Protein AF-A0A419KNN8-F1 (afdb_monomer)

Secondary structure (DSSP, 8-state):
--PPP--PPP-------------S-PPP--SSPPPPP-----TT-SEEEE--TT--HHHHHHHHHHHTTPEEEE-HHHHHHHTTSPPHHHHHHHHHHHHHHHHHHHHHHHH--TT-BHHHHHHHHHHHHHHTT-EEEEEEEEEGGGGGSSS----SPBP-TT-EEEEEEEEEETTEEEEEEEEEESSSPPHHHHHHHHHHHHHHHHHHTT--TT--HHHHHHHHHHHHHHTT-----SEEEEE-SSSSSEEEEEESSPPTT------TT---EE--------S---------

Structure (mmCIF, N/CA/C/O backbone):
data_AF-A0A419KNN8-F1
#
_entry.id   AF-A0A419KNN8-F1
#
loop_
_atom_site.group_PDB
_atom_site.id
_atom_site.type_symbol
_atom_site.label_atom_id
_atom_site.label_alt_id
_atom_site.label_comp_id
_atom_site.label_asym_id
_atom_site.label_entity_id
_atom_site.label_seq_id
_atom_site.pdbx_PDB_ins_code
_atom_site.Cartn_x
_atom_site.Cartn_y
_atom_site.Cartn_z
_atom_site.occupancy
_atom_site.B_iso_or_equiv
_atom_site.auth_seq_id
_atom_site.auth_comp_id
_atom_site.auth_asym_id
_atom_site.auth_atom_id
_atom_site.pdbx_PDB_model_num
ATOM 1 N N . MET A 1 1 ? 8.488 3.122 56.841 1.00 37.19 1 MET A N 1
ATOM 2 C CA . MET A 1 1 ? 7.526 3.470 55.773 1.00 37.19 1 MET A CA 1
ATOM 3 C C . MET A 1 1 ? 8.106 2.970 54.462 1.00 37.19 1 MET A C 1
ATOM 5 O O . MET A 1 1 ? 9.111 3.511 54.027 1.00 37.19 1 MET A O 1
ATOM 9 N N . GLY A 1 2 ? 7.572 1.884 53.906 1.00 29.31 2 GLY A N 1
ATOM 10 C CA . GLY A 1 2 ? 8.066 1.281 52.666 1.00 29.31 2 GLY A CA 1
ATOM 11 C C . GLY A 1 2 ? 6.888 0.870 51.791 1.00 29.31 2 GLY A C 1
ATOM 12 O O . GLY A 1 2 ? 6.022 0.127 52.244 1.00 29.31 2 GLY A O 1
ATOM 13 N N . HIS A 1 3 ? 6.834 1.409 50.574 1.00 29.08 3 HIS A N 1
ATOM 14 C CA . HIS A 1 3 ? 5.851 1.074 49.543 1.00 29.08 3 HIS A CA 1
ATOM 15 C C . HIS A 1 3 ? 6.011 -0.383 49.071 1.00 29.08 3 HIS A C 1
ATOM 17 O O . HIS A 1 3 ? 7.145 -0.806 48.836 1.00 29.08 3 HIS A O 1
ATOM 23 N N . PRO A 1 4 ? 4.923 -1.139 48.830 1.00 35.19 4 PRO A N 1
ATOM 24 C CA . PRO A 1 4 ? 5.014 -2.394 48.102 1.00 35.19 4 PRO A CA 1
ATOM 25 C C . PRO A 1 4 ? 4.966 -2.126 46.591 1.00 35.19 4 PRO A C 1
ATOM 27 O O . PRO A 1 4 ? 4.009 -1.556 46.070 1.00 35.19 4 PRO A O 1
ATOM 30 N N . ALA A 1 5 ? 6.011 -2.555 45.884 1.00 33.00 5 ALA A N 1
ATOM 31 C CA . ALA A 1 5 ? 6.058 -2.579 44.428 1.00 33.00 5 ALA A CA 1
ATOM 32 C C . ALA A 1 5 ? 5.112 -3.667 43.886 1.00 33.00 5 ALA A C 1
ATOM 34 O O . ALA A 1 5 ? 5.295 -4.855 44.165 1.00 33.00 5 ALA A O 1
ATOM 35 N N . SER A 1 6 ? 4.112 -3.277 43.093 1.00 32.84 6 SER A N 1
ATOM 36 C CA . SER A 1 6 ? 3.275 -4.211 42.339 1.00 32.84 6 SER A CA 1
ATOM 37 C C . SER A 1 6 ? 4.080 -4.792 41.174 1.00 32.84 6 SER A C 1
ATOM 39 O O . SER A 1 6 ? 4.442 -4.077 40.240 1.00 32.84 6 SER A O 1
ATOM 41 N N . ARG A 1 7 ? 4.369 -6.095 41.222 1.00 31.17 7 ARG A N 1
ATOM 42 C CA . ARG A 1 7 ? 4.968 -6.834 40.105 1.00 31.17 7 ARG A CA 1
ATOM 43 C C . ARG A 1 7 ? 3.932 -6.998 38.990 1.00 31.17 7 ARG A C 1
ATOM 45 O O . ARG A 1 7 ? 2.947 -7.709 39.171 1.00 31.17 7 ARG A O 1
ATOM 52 N N . SER A 1 8 ? 4.169 -6.369 37.843 1.00 33.00 8 SER A N 1
ATOM 53 C CA . SER A 1 8 ? 3.503 -6.698 36.584 1.00 33.00 8 SER A CA 1
ATOM 54 C C . SER A 1 8 ? 3.921 -8.106 36.148 1.00 33.00 8 SER A C 1
ATOM 56 O O . SER A 1 8 ? 5.105 -8.444 36.134 1.00 33.00 8 SER A O 1
ATOM 58 N N . GLN A 1 9 ? 2.948 -8.964 35.838 1.00 29.66 9 GLN A N 1
ATOM 59 C CA . GLN A 1 9 ? 3.236 -10.253 35.212 1.00 29.66 9 GLN A CA 1
ATOM 60 C C . GLN A 1 9 ? 3.489 -10.055 33.710 1.00 29.66 9 GLN A C 1
ATOM 62 O O . GLN A 1 9 ? 2.779 -9.268 33.083 1.00 29.66 9 GLN A O 1
ATOM 67 N N . PRO A 1 10 ? 4.457 -10.764 33.105 1.00 28.77 10 PRO A N 1
ATOM 68 C CA . PRO A 1 10 ? 4.630 -10.750 31.660 1.00 28.77 10 PRO A CA 1
ATOM 69 C C . PRO A 1 10 ? 3.452 -11.455 30.975 1.00 28.77 10 PRO A C 1
ATOM 71 O O . PRO A 1 10 ? 3.041 -12.546 31.376 1.00 28.77 10 PRO A O 1
ATOM 74 N N . ILE A 1 11 ? 2.924 -10.829 29.922 1.00 32.41 11 ILE A N 1
ATOM 75 C CA . ILE A 1 11 ? 1.892 -11.387 29.043 1.00 32.41 11 ILE A CA 1
ATOM 76 C C . ILE A 1 11 ? 2.457 -12.653 28.384 1.00 32.41 11 ILE A C 1
ATOM 78 O O . ILE A 1 11 ? 3.315 -12.606 27.503 1.00 32.41 11 ILE A O 1
ATOM 82 N N . GLY A 1 12 ? 2.003 -13.812 28.859 1.00 25.36 12 GLY A N 1
ATOM 83 C CA . GLY A 1 12 ? 2.361 -15.110 28.304 1.00 25.36 12 GLY A CA 1
ATOM 84 C C . GLY A 1 12 ? 1.618 -15.360 26.996 1.00 25.36 12 GLY A C 1
ATOM 85 O O . GLY A 1 12 ? 0.414 -15.611 27.001 1.00 25.36 12 GLY A O 1
ATOM 86 N N . TRP A 1 13 ? 2.342 -15.348 25.878 1.00 27.95 13 TRP A N 1
ATOM 87 C CA . TRP A 1 13 ? 1.834 -15.786 24.580 1.00 27.95 13 TRP A CA 1
ATOM 88 C C . TRP A 1 13 ? 1.429 -17.265 24.655 1.00 27.95 13 TRP A C 1
ATOM 90 O O . TRP A 1 13 ? 2.273 -18.167 24.670 1.00 27.95 13 TRP A O 1
ATOM 100 N N . ARG A 1 14 ? 0.121 -17.540 24.717 1.00 29.20 14 ARG A N 1
ATOM 101 C CA . ARG A 1 14 ? -0.401 -18.904 24.577 1.00 29.20 14 ARG A CA 1
ATOM 102 C C . ARG A 1 14 ? -0.145 -19.361 23.143 1.00 29.20 14 ARG A C 1
ATOM 104 O O . ARG A 1 14 ? -0.797 -18.899 22.215 1.00 29.20 14 ARG A O 1
ATOM 111 N N . ARG A 1 15 ? 0.799 -20.292 22.970 1.00 32.50 15 ARG A N 1
ATOM 112 C CA . ARG A 1 15 ? 1.029 -21.006 21.707 1.00 32.50 15 ARG A CA 1
ATOM 113 C C . ARG A 1 15 ? -0.251 -21.743 21.306 1.00 32.50 15 ARG A C 1
ATOM 115 O O . ARG A 1 15 ? -0.529 -22.827 21.822 1.00 32.50 15 ARG A O 1
ATOM 122 N N . GLY A 1 16 ? -1.020 -21.169 20.385 1.00 29.45 16 GLY A N 1
ATOM 123 C CA . GLY A 1 16 ? -2.033 -21.906 19.644 1.00 29.45 16 GLY A CA 1
ATOM 124 C C . GLY A 1 16 ? -1.340 -23.033 18.885 1.00 29.45 16 GLY A C 1
ATOM 125 O O . GLY A 1 16 ? -0.500 -22.786 18.024 1.00 29.45 16 GLY A O 1
ATOM 126 N N . ARG A 1 17 ? -1.646 -24.288 19.230 1.00 30.61 17 ARG A N 1
ATOM 127 C CA . ARG A 1 17 ? -1.206 -25.465 18.470 1.00 30.61 17 ARG A CA 1
ATOM 128 C C . ARG A 1 17 ? -2.032 -25.563 17.183 1.00 30.61 17 ARG A C 1
ATOM 130 O O . ARG A 1 17 ? -2.846 -26.468 17.035 1.00 30.61 17 ARG A O 1
ATOM 137 N N . GLY A 1 18 ? -1.833 -24.620 16.267 1.00 29.30 18 GLY A N 1
ATOM 138 C CA . GLY A 1 18 ? -2.223 -24.784 14.873 1.00 29.30 18 GLY A CA 1
ATOM 139 C C . GLY A 1 18 ? -1.241 -25.752 14.226 1.00 29.30 18 GLY A C 1
ATOM 140 O O . GLY A 1 18 ? -0.044 -25.480 14.161 1.00 29.30 18 GLY A O 1
ATOM 141 N N . ARG A 1 19 ? -1.717 -26.928 13.813 1.00 28.33 19 ARG A N 1
ATOM 142 C CA . ARG A 1 19 ? -0.926 -27.861 13.007 1.00 28.33 19 ARG A CA 1
ATOM 143 C C . ARG A 1 19 ? -0.660 -27.194 11.656 1.00 28.33 19 ARG A C 1
ATOM 145 O O . ARG A 1 19 ? -1.525 -27.217 10.790 1.00 28.33 19 ARG A O 1
ATOM 152 N N . TYR A 1 20 ? 0.520 -26.607 11.481 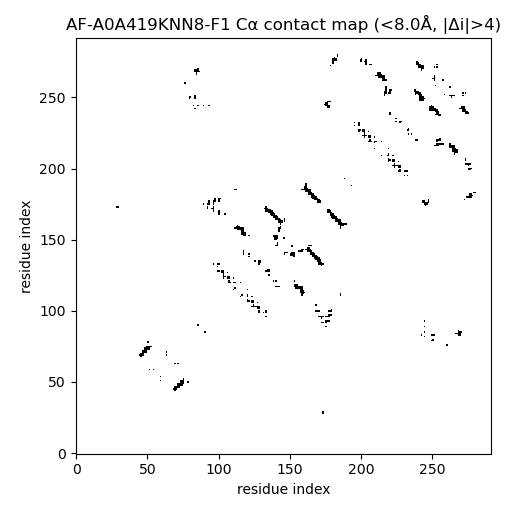1.00 32.56 20 TYR A N 1
ATOM 153 C CA . TYR A 1 20 ? 1.019 -26.213 10.167 1.00 32.56 20 TYR A CA 1
ATOM 154 C C . TYR A 1 20 ? 1.277 -27.492 9.366 1.00 32.56 20 TYR A C 1
ATOM 156 O O . TYR A 1 20 ? 2.316 -28.136 9.521 1.00 32.56 20 TYR A O 1
ATOM 164 N N . SER A 1 21 ? 0.315 -27.916 8.544 1.00 31.80 21 SER A N 1
ATOM 165 C CA . SER A 1 21 ? 0.606 -28.901 7.509 1.00 31.80 21 SER A CA 1
ATOM 166 C C . SER A 1 21 ? 1.470 -28.206 6.464 1.00 31.80 21 SER A C 1
ATOM 168 O O . SER A 1 21 ? 0.981 -27.441 5.633 1.00 31.80 21 SER A O 1
ATOM 170 N N . ALA A 1 22 ? 2.774 -28.453 6.526 1.00 35.12 22 ALA A N 1
ATOM 171 C CA . ALA A 1 22 ? 3.699 -28.148 5.449 1.00 35.12 22 ALA A CA 1
ATOM 172 C C . ALA A 1 22 ? 3.335 -29.011 4.227 1.00 35.12 22 ALA A C 1
ATOM 174 O O . ALA A 1 22 ? 3.933 -30.054 3.982 1.00 35.12 22 ALA A O 1
ATOM 175 N N . SER A 1 23 ? 2.307 -28.616 3.478 1.00 38.09 23 SER A N 1
ATOM 176 C CA . SER A 1 23 ? 1.882 -29.313 2.265 1.00 38.09 23 SER A CA 1
ATOM 177 C C . SER A 1 23 ? 1.445 -28.326 1.189 1.00 38.09 23 SER A C 1
ATOM 179 O O . SER A 1 23 ? 0.263 -28.165 0.921 1.00 38.09 23 SER A O 1
ATOM 181 N N . SER A 1 24 ? 2.434 -27.663 0.593 1.00 35.03 24 SER A N 1
ATOM 182 C CA . SER A 1 24 ? 2.614 -27.497 -0.859 1.00 35.03 24 SER A CA 1
ATOM 183 C C . SER A 1 24 ? 3.615 -26.361 -1.067 1.00 35.03 24 SER A C 1
ATOM 185 O O . SER A 1 24 ? 3.286 -25.202 -0.840 1.00 35.03 24 SER A O 1
ATOM 187 N N . ARG A 1 25 ? 4.856 -26.736 -1.410 1.00 38.06 25 ARG A N 1
ATOM 188 C CA . ARG A 1 25 ? 5.998 -25.896 -1.823 1.00 38.06 25 ARG A CA 1
ATOM 189 C C . ARG A 1 25 ? 5.712 -24.386 -1.842 1.00 38.06 25 ARG A C 1
ATOM 191 O O . ARG A 1 25 ? 5.100 -23.886 -2.785 1.00 38.06 25 ARG A O 1
ATOM 198 N N . ALA A 1 26 ? 6.248 -23.659 -0.858 1.00 35.97 26 ALA A N 1
ATOM 199 C CA . ALA A 1 26 ? 6.501 -22.232 -1.026 1.00 35.97 26 ALA A CA 1
ATOM 200 C C . ALA A 1 26 ? 7.226 -22.038 -2.375 1.00 35.97 26 ALA A C 1
ATOM 202 O O . ALA A 1 26 ? 8.152 -22.812 -2.663 1.00 35.97 26 ALA A O 1
ATOM 203 N N . PRO A 1 27 ? 6.796 -21.099 -3.239 1.00 39.09 27 PRO A N 1
ATOM 204 C CA . PRO A 1 27 ? 7.530 -20.809 -4.455 1.00 39.09 27 PRO A CA 1
ATOM 205 C C . PRO A 1 27 ? 8.945 -20.465 -4.016 1.00 39.09 27 PRO A C 1
ATOM 207 O O . PRO A 1 27 ? 9.147 -19.598 -3.164 1.00 39.09 27 PRO A O 1
ATOM 210 N N . ARG A 1 28 ? 9.921 -21.218 -4.532 1.00 40.50 28 ARG A N 1
ATOM 211 C CA . ARG A 1 28 ? 11.322 -20.858 -4.354 1.00 40.50 28 ARG A CA 1
ATOM 212 C C . ARG A 1 28 ? 11.409 -19.411 -4.813 1.00 40.50 28 ARG A C 1
ATOM 214 O O . ARG A 1 28 ? 11.051 -19.128 -5.956 1.00 40.50 28 ARG A O 1
ATOM 221 N N . TYR A 1 29 ? 11.833 -18.524 -3.912 1.00 39.69 29 TYR A N 1
ATOM 222 C CA . TYR A 1 29 ? 12.408 -17.233 -4.281 1.00 39.69 29 TYR A CA 1
ATOM 223 C C . TYR A 1 29 ? 13.192 -17.467 -5.570 1.00 39.69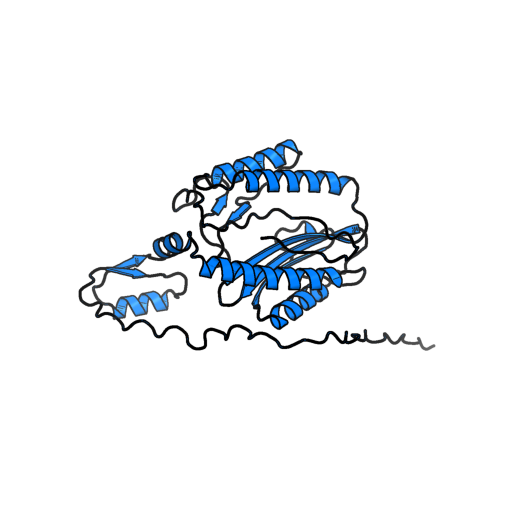 29 TYR A C 1
ATOM 225 O O . TYR A 1 29 ? 13.950 -18.442 -5.580 1.00 39.69 29 TYR A O 1
ATOM 233 N N . MET A 1 30 ? 12.933 -16.704 -6.646 1.00 39.88 30 MET A N 1
ATOM 234 C CA . MET A 1 30 ? 13.630 -16.866 -7.931 1.00 39.88 30 MET A CA 1
ATOM 235 C C . MET A 1 30 ? 15.110 -17.100 -7.622 1.00 39.88 30 MET A C 1
ATOM 237 O O . MET A 1 30 ? 15.805 -16.193 -7.176 1.00 39.88 30 MET A O 1
ATOM 241 N N . SER A 1 31 ? 15.563 -18.353 -7.732 1.00 43.53 31 SER A N 1
ATOM 242 C CA . SER A 1 31 ? 16.805 -18.798 -7.081 1.00 43.53 31 SER A CA 1
ATOM 243 C C . SER A 1 31 ? 18.042 -18.284 -7.807 1.00 43.53 31 SER A C 1
ATOM 245 O O . SER A 1 31 ? 19.175 -18.614 -7.467 1.00 43.53 31 SER A O 1
ATOM 247 N N . THR A 1 32 ? 17.822 -17.506 -8.858 1.00 36.88 32 THR A N 1
ATOM 248 C CA . THR A 1 32 ? 18.835 -16.872 -9.671 1.00 36.88 32 THR A CA 1
ATOM 249 C C . THR A 1 32 ? 18.153 -15.665 -10.314 1.00 36.88 32 THR A C 1
ATOM 251 O O . THR A 1 32 ? 17.139 -15.867 -10.992 1.00 36.88 32 THR A O 1
ATOM 254 N N . PRO A 1 33 ? 18.636 -14.424 -10.110 1.00 38.75 33 PRO A N 1
ATOM 255 C CA . PRO A 1 33 ? 18.231 -13.333 -10.984 1.00 38.75 33 PRO A CA 1
ATOM 256 C C . PRO A 1 33 ? 18.497 -13.781 -12.428 1.00 38.75 33 PRO A C 1
ATOM 258 O O . PRO A 1 33 ? 19.495 -14.478 -12.654 1.00 38.75 33 PRO A O 1
ATOM 261 N N . PRO A 1 34 ? 17.616 -13.467 -13.395 1.00 39.72 34 PRO A N 1
ATOM 262 C CA . PRO A 1 34 ? 17.894 -13.784 -14.786 1.00 39.72 34 PRO A CA 1
ATOM 263 C C . PRO A 1 34 ? 19.293 -13.260 -15.103 1.00 39.72 34 PRO A C 1
ATOM 265 O O . PRO A 1 34 ? 19.585 -12.085 -14.875 1.00 39.72 34 PRO A O 1
ATOM 268 N N . GLN A 1 35 ? 20.178 -14.160 -15.544 1.00 35.53 35 GLN A N 1
ATOM 269 C CA . GLN A 1 35 ? 21.480 -13.773 -16.078 1.00 35.53 35 GLN A CA 1
ATOM 270 C C . GLN A 1 35 ? 21.208 -12.640 -17.070 1.00 35.53 35 GLN A C 1
ATOM 272 O O . GLN A 1 35 ? 20.320 -12.836 -17.911 1.00 35.53 35 GLN A O 1
ATOM 277 N N . PRO A 1 36 ? 21.877 -11.471 -16.959 1.00 42.97 36 PRO A N 1
ATOM 278 C CA . PRO A 1 36 ? 21.674 -10.400 -17.919 1.00 42.97 36 PRO A CA 1
ATOM 279 C C . PRO A 1 36 ? 21.800 -11.033 -19.297 1.00 42.97 36 PRO A C 1
ATOM 281 O O . PRO A 1 36 ? 22.794 -11.704 -19.590 1.00 42.97 36 PRO A O 1
ATOM 284 N N . SER A 1 37 ? 20.724 -10.946 -20.084 1.00 43.81 37 SER A N 1
ATOM 285 C CA . SER A 1 37 ? 20.704 -11.489 -21.437 1.00 43.81 37 SER A CA 1
ATOM 286 C C . SER A 1 37 ? 21.985 -11.026 -22.109 1.00 43.81 37 SER A C 1
ATOM 288 O O . SER A 1 37 ? 22.253 -9.824 -22.030 1.00 43.81 37 SER A O 1
ATOM 290 N N . ARG A 1 38 ? 22.771 -11.964 -22.673 1.00 43.97 38 ARG A N 1
ATOM 291 C CA . ARG A 1 38 ? 24.045 -11.697 -23.368 1.00 43.97 38 ARG A CA 1
ATOM 292 C C . ARG A 1 38 ? 24.016 -10.284 -23.924 1.00 43.97 38 ARG A C 1
ATOM 294 O O . ARG A 1 38 ? 23.133 -10.011 -24.739 1.00 43.97 38 ARG A O 1
ATOM 301 N N . GLN A 1 39 ? 24.915 -9.429 -23.434 1.00 46.38 39 GLN A N 1
ATOM 302 C CA . GLN A 1 39 ? 25.071 -8.057 -23.898 1.00 46.38 39 GLN A CA 1
ATOM 303 C C . GLN A 1 39 ? 25.134 -8.142 -25.423 1.00 46.38 39 GLN A C 1
ATOM 305 O O . GLN A 1 39 ? 26.103 -8.655 -25.984 1.00 46.38 39 GLN A O 1
ATOM 310 N N . ARG A 1 40 ? 24.019 -7.822 -26.091 1.00 50.66 40 ARG A N 1
ATOM 311 C CA . ARG A 1 40 ? 24.013 -7.758 -27.548 1.00 50.66 40 ARG A CA 1
ATOM 312 C C . ARG A 1 40 ? 25.026 -6.687 -27.871 1.00 50.66 40 ARG A C 1
ATOM 314 O O . ARG A 1 40 ? 25.030 -5.660 -27.198 1.00 50.66 40 ARG A O 1
ATOM 321 N N . ASP A 1 41 ? 25.881 -6.963 -28.841 1.00 48.34 41 ASP A N 1
ATOM 322 C CA . ASP A 1 41 ? 26.857 -6.001 -29.319 1.00 48.34 41 ASP A CA 1
ATOM 323 C C . ASP A 1 41 ? 26.099 -4.703 -29.640 1.00 48.34 41 ASP A C 1
ATOM 325 O O . ASP A 1 41 ? 25.306 -4.650 -30.581 1.00 48.34 41 ASP A O 1
ATOM 329 N N . MET A 1 42 ? 26.212 -3.703 -28.759 1.00 53.47 42 MET A N 1
ATOM 330 C CA . MET A 1 42 ? 25.427 -2.461 -28.827 1.00 53.47 42 MET A CA 1
ATOM 331 C C . MET A 1 42 ? 26.003 -1.495 -29.865 1.00 53.47 42 MET A C 1
ATOM 333 O O . MET A 1 42 ? 25.444 -0.431 -30.112 1.00 53.47 42 MET A O 1
ATOM 337 N N . ASN A 1 43 ? 27.085 -1.915 -30.520 1.00 53.06 43 ASN A N 1
ATOM 338 C CA . ASN A 1 43 ? 27.881 -1.161 -31.469 1.00 53.06 43 ASN A CA 1
ATOM 339 C C . ASN A 1 43 ? 27.186 -0.774 -32.804 1.00 53.06 43 ASN A C 1
ATOM 341 O O . ASN A 1 43 ? 27.769 0.016 -33.541 1.00 53.06 43 ASN A O 1
ATOM 345 N N . PRO A 1 44 ? 25.955 -1.221 -33.159 1.00 53.69 44 PRO A N 1
ATOM 346 C CA . PRO A 1 44 ? 25.195 -0.572 -34.231 1.00 53.69 44 PRO A CA 1
ATOM 347 C C . PRO A 1 44 ? 24.158 0.458 -33.735 1.00 53.69 44 PRO A C 1
ATOM 349 O O . PRO A 1 44 ? 23.525 1.118 -34.560 1.00 53.69 44 PRO A O 1
ATOM 352 N N . MET A 1 45 ? 23.943 0.618 -32.423 1.00 62.59 45 MET A N 1
ATOM 353 C CA . MET A 1 45 ? 22.880 1.477 -31.884 1.00 62.59 45 MET A CA 1
ATOM 354 C C . MET A 1 45 ? 23.413 2.882 -31.577 1.00 62.59 45 MET A C 1
ATOM 356 O O . MET A 1 45 ? 24.051 3.100 -30.555 1.00 62.59 45 MET A O 1
ATOM 360 N N . ARG A 1 46 ? 23.092 3.869 -32.428 1.00 78.75 46 ARG A N 1
ATOM 361 C CA . ARG A 1 46 ? 23.424 5.292 -32.183 1.00 78.75 46 ARG A CA 1
ATOM 362 C C . ARG A 1 46 ? 22.724 5.894 -30.957 1.00 78.75 46 ARG A C 1
ATOM 364 O O . ARG A 1 46 ? 23.111 6.972 -30.524 1.00 78.75 46 ARG A O 1
ATOM 371 N N . ARG A 1 47 ? 21.698 5.220 -30.423 1.00 87.50 47 ARG A N 1
ATOM 372 C CA . ARG A 1 47 ? 20.857 5.714 -29.330 1.00 87.50 47 ARG A CA 1
ATOM 373 C C . ARG A 1 47 ? 20.404 4.585 -28.400 1.00 87.50 47 ARG A C 1
ATOM 375 O O . ARG A 1 47 ? 19.950 3.544 -28.879 1.00 87.50 47 ARG A O 1
ATOM 382 N N . ILE A 1 48 ? 20.484 4.805 -27.087 1.00 88.50 48 ILE A N 1
ATOM 383 C CA . ILE A 1 48 ? 20.090 3.873 -26.019 1.00 88.50 48 ILE A CA 1
ATOM 384 C C . ILE A 1 48 ? 19.079 4.556 -25.098 1.00 88.50 48 ILE A C 1
ATOM 386 O O . ILE A 1 48 ? 19.316 5.663 -24.627 1.00 88.50 48 ILE A O 1
ATOM 390 N N . ALA A 1 49 ? 17.961 3.884 -24.813 1.00 89.38 49 ALA A N 1
ATOM 391 C CA . ALA A 1 49 ? 17.021 4.321 -23.785 1.00 89.38 49 ALA A CA 1
ATOM 392 C C . ALA A 1 49 ? 17.431 3.760 -22.415 1.00 89.38 49 ALA A C 1
ATOM 394 O O . ALA A 1 49 ? 17.630 2.552 -22.278 1.00 89.38 49 ALA A O 1
ATOM 395 N N . LEU A 1 50 ? 17.543 4.632 -21.416 1.00 88.31 50 LEU A N 1
ATOM 396 C CA . LEU A 1 50 ? 17.977 4.310 -20.061 1.00 88.31 50 LEU A CA 1
ATOM 397 C C . LEU A 1 50 ? 16.838 4.509 -19.063 1.00 88.31 50 LEU A C 1
ATOM 399 O O . LEU A 1 50 ? 16.232 5.573 -19.028 1.00 88.31 50 LEU A O 1
ATOM 403 N N . ASP A 1 51 ? 16.605 3.527 -18.194 1.00 90.31 51 ASP A N 1
ATOM 404 C CA . ASP A 1 51 ? 15.877 3.766 -16.947 1.00 90.31 51 ASP A CA 1
ATOM 405 C C . ASP A 1 51 ? 16.827 4.381 -15.914 1.00 90.31 51 ASP A C 1
ATOM 407 O O . ASP A 1 51 ? 17.639 3.685 -15.300 1.00 90.31 51 ASP A O 1
ATOM 411 N N . SER A 1 52 ? 16.746 5.698 -15.742 1.00 85.25 52 SER A N 1
ATOM 412 C CA . SER A 1 52 ? 17.593 6.419 -14.791 1.00 85.25 52 SER A CA 1
ATOM 413 C C . SER A 1 52 ? 17.082 6.342 -13.346 1.00 85.25 52 SER A C 1
ATOM 415 O O . SER A 1 52 ? 17.806 6.723 -12.427 1.00 85.25 52 SER A O 1
ATOM 417 N N . SER A 1 53 ? 15.871 5.816 -13.101 1.00 84.00 53 SER A N 1
ATOM 418 C CA . SER A 1 53 ? 15.198 5.925 -11.795 1.00 84.00 53 SER A CA 1
ATOM 419 C C . SER A 1 53 ? 15.919 5.219 -10.643 1.00 84.00 53 SER A C 1
ATOM 421 O O . SER A 1 53 ? 15.752 5.605 -9.484 1.00 84.00 53 SER A O 1
ATOM 423 N N . GLY A 1 54 ? 16.719 4.196 -10.956 1.00 83.62 54 GLY A N 1
ATOM 424 C CA . GLY A 1 54 ? 17.525 3.437 -9.998 1.00 83.62 54 GLY A CA 1
ATOM 425 C C . GLY A 1 54 ? 19.007 3.814 -9.964 1.00 83.62 54 GLY A C 1
ATOM 426 O O . GLY A 1 54 ? 19.764 3.200 -9.212 1.00 83.62 54 GLY A O 1
ATOM 427 N N . LEU A 1 55 ? 19.442 4.780 -10.777 1.00 88.88 55 LEU A N 1
ATOM 428 C CA . LEU A 1 55 ? 20.845 5.164 -10.905 1.00 88.88 55 LEU A CA 1
ATOM 429 C C . LEU A 1 55 ? 21.128 6.474 -10.172 1.00 88.88 55 LEU A C 1
ATOM 431 O O . LEU A 1 55 ? 20.314 7.393 -10.133 1.00 88.88 55 LEU A O 1
ATOM 435 N N . THR A 1 56 ? 22.324 6.575 -9.595 1.00 91.69 56 THR A N 1
ATOM 436 C CA . THR A 1 56 ? 22.830 7.861 -9.114 1.00 91.69 56 THR A CA 1
ATOM 437 C C . THR A 1 56 ? 23.308 8.699 -10.295 1.00 91.69 56 THR A C 1
ATOM 439 O O . THR A 1 56 ? 23.673 8.155 -11.338 1.00 91.69 56 THR A O 1
ATOM 442 N N . ILE A 1 57 ? 23.390 10.019 -10.110 1.00 90.12 57 ILE A N 1
ATOM 443 C CA . ILE A 1 57 ? 23.961 10.933 -11.113 1.00 90.12 57 ILE A CA 1
ATOM 444 C C . ILE A 1 57 ? 25.361 10.457 -11.529 1.00 90.12 57 ILE A C 1
ATOM 446 O O . ILE A 1 57 ? 25.650 10.337 -12.713 1.00 90.12 57 ILE A O 1
ATOM 450 N N . GLN A 1 58 ? 26.197 10.061 -10.564 1.00 92.44 58 GLN A N 1
ATOM 451 C CA . GLN A 1 58 ? 27.538 9.538 -10.837 1.00 92.44 58 GLN A CA 1
ATOM 452 C C . GLN A 1 58 ? 27.513 8.231 -11.643 1.00 92.44 58 GLN A C 1
ATOM 454 O O . GLN A 1 58 ? 28.409 7.992 -12.450 1.00 92.44 58 GLN A O 1
ATOM 459 N N . GLY A 1 59 ? 26.509 7.377 -11.418 1.00 89.81 59 GLY A N 1
ATOM 460 C CA . GLY A 1 59 ? 26.313 6.141 -12.172 1.00 89.81 59 GLY A CA 1
ATOM 461 C C . GLY A 1 59 ? 25.933 6.407 -13.627 1.00 89.81 59 GLY A C 1
ATOM 462 O O . GLY A 1 59 ? 26.504 5.785 -14.520 1.00 89.81 59 GLY A O 1
ATOM 463 N N . VAL A 1 60 ? 25.033 7.369 -13.863 1.00 87.56 60 VAL A N 1
ATOM 464 C CA . VAL A 1 60 ? 24.659 7.815 -15.214 1.00 87.56 60 VAL A CA 1
ATOM 465 C C . VAL A 1 60 ? 25.877 8.388 -15.937 1.00 87.56 60 VAL A C 1
ATOM 467 O O . VAL A 1 60 ? 26.226 7.901 -17.007 1.00 87.56 60 VAL A O 1
ATOM 470 N N . GLU A 1 61 ? 26.604 9.318 -15.316 1.00 88.69 61 GLU A N 1
ATOM 471 C CA . GLU A 1 61 ? 27.798 9.923 -15.917 1.00 88.69 61 GLU A CA 1
ATOM 472 C C . GLU A 1 61 ? 28.906 8.895 -16.217 1.00 88.69 61 GLU A C 1
ATOM 474 O O . GLU A 1 61 ? 29.595 8.977 -17.234 1.00 88.69 61 GLU A O 1
ATOM 479 N N . ALA A 1 62 ? 29.129 7.923 -15.323 1.00 88.50 62 ALA A N 1
ATOM 480 C CA . ALA A 1 62 ? 30.115 6.865 -15.544 1.00 88.50 62 ALA A CA 1
ATOM 481 C C . ALA A 1 62 ? 29.721 5.950 -16.710 1.00 88.50 62 ALA A C 1
ATOM 483 O O . ALA A 1 62 ? 30.586 5.525 -17.483 1.00 88.50 62 ALA A O 1
ATOM 484 N N . MET A 1 63 ? 28.426 5.672 -16.847 1.00 86.44 63 MET A N 1
ATOM 485 C CA . MET A 1 63 ? 27.887 4.911 -17.962 1.00 86.44 63 MET A CA 1
ATOM 486 C C . MET A 1 63 ? 28.028 5.687 -19.277 1.00 86.44 63 MET A C 1
ATOM 488 O O . MET A 1 63 ? 28.569 5.134 -20.229 1.00 86.44 63 MET A O 1
ATOM 492 N N . GLU A 1 64 ? 27.638 6.964 -19.320 1.00 86.31 64 GLU A N 1
ATOM 493 C CA . GLU A 1 64 ? 27.783 7.832 -20.500 1.00 86.31 64 GLU A CA 1
ATOM 494 C C . GLU A 1 64 ? 29.242 7.909 -20.970 1.00 86.31 64 GLU A C 1
ATOM 496 O O . GLU A 1 64 ? 29.527 7.666 -22.141 1.00 86.31 64 GLU A O 1
ATOM 501 N N . ARG A 1 65 ? 30.196 8.111 -20.048 1.00 87.62 65 ARG A N 1
ATOM 502 C CA . ARG A 1 65 ? 31.636 8.078 -20.373 1.00 87.62 65 ARG A CA 1
ATOM 503 C C . ARG A 1 65 ? 32.092 6.746 -20.972 1.00 87.62 65 ARG A C 1
ATOM 505 O O . ARG A 1 65 ? 32.987 6.737 -21.809 1.00 87.62 65 ARG A O 1
ATOM 512 N N . SER A 1 66 ? 31.512 5.630 -20.530 1.00 86.88 66 SER A N 1
ATOM 513 C CA . SER A 1 66 ? 31.873 4.287 -21.011 1.00 86.88 66 SER A CA 1
ATOM 514 C C . SER A 1 66 ? 31.250 3.960 -22.371 1.00 86.88 66 SER A C 1
ATOM 516 O O . SER A 1 66 ? 31.790 3.138 -23.106 1.00 86.88 66 SER A O 1
ATOM 518 N N . LEU A 1 67 ? 30.114 4.584 -22.695 1.00 85.38 67 LEU A N 1
ATOM 519 C CA . LEU A 1 67 ? 29.384 4.391 -23.947 1.00 85.38 67 LEU A CA 1
ATOM 520 C C . LEU A 1 67 ? 29.923 5.256 -25.101 1.00 85.38 67 LEU A C 1
ATOM 522 O O . LEU A 1 67 ? 29.622 4.966 -26.257 1.00 85.38 67 LEU A O 1
ATOM 526 N N . GLY A 1 68 ? 30.743 6.274 -24.817 1.00 84.56 68 GLY A N 1
ATOM 527 C CA . GLY A 1 68 ? 31.359 7.123 -25.841 1.00 84.56 68 GLY A CA 1
ATOM 528 C C . GLY A 1 68 ? 30.321 7.959 -26.597 1.00 84.56 68 GLY A C 1
ATOM 529 O O . GLY A 1 68 ? 29.529 8.661 -25.978 1.00 84.56 68 GLY A O 1
ATOM 530 N N . ASP A 1 69 ? 30.307 7.868 -27.929 1.00 85.88 69 ASP A N 1
ATOM 531 C CA . ASP A 1 69 ? 29.457 8.688 -28.815 1.00 85.88 69 ASP A CA 1
ATOM 532 C C . ASP A 1 69 ? 27.992 8.205 -28.924 1.00 85.88 69 ASP A C 1
ATOM 534 O O . ASP A 1 69 ? 27.255 8.612 -29.826 1.00 85.88 69 ASP A O 1
ATOM 538 N N . VAL A 1 70 ? 27.551 7.303 -28.046 1.00 89.06 70 VAL A N 1
ATOM 539 C CA . VAL A 1 70 ? 26.174 6.797 -28.050 1.00 89.06 70 VAL A CA 1
ATOM 540 C C . VAL A 1 70 ? 25.240 7.785 -27.349 1.00 89.06 70 VAL A C 1
ATOM 542 O O . VAL A 1 70 ? 25.448 8.142 -26.193 1.00 89.06 70 VAL A O 1
ATOM 545 N N . GLU A 1 71 ? 24.157 8.182 -28.020 1.00 87.69 71 GLU A N 1
ATOM 546 C CA . GLU A 1 71 ? 23.135 9.054 -27.438 1.00 87.69 71 GLU A CA 1
ATOM 547 C C . GLU A 1 71 ? 22.325 8.300 -26.369 1.00 87.69 71 GLU A C 1
ATOM 549 O O . GLU A 1 71 ? 21.622 7.333 -26.672 1.00 87.69 71 GLU A O 1
ATOM 554 N N . VAL A 1 72 ? 22.375 8.751 -25.117 1.00 88.00 72 VAL A N 1
ATOM 555 C CA . VAL A 1 72 ? 21.534 8.216 -24.038 1.00 88.00 72 VAL A CA 1
ATOM 556 C C . VAL A 1 72 ? 20.271 9.065 -23.912 1.00 88.00 72 VAL A C 1
ATOM 558 O O . VAL A 1 72 ? 20.337 10.285 -23.794 1.00 88.00 72 VAL A O 1
ATOM 561 N N . VAL A 1 73 ? 19.103 8.423 -23.931 1.00 89.88 73 VAL A N 1
ATOM 562 C CA . VAL A 1 73 ? 17.803 9.083 -23.741 1.00 89.88 73 VAL A CA 1
ATOM 563 C C . VAL A 1 73 ? 17.025 8.463 -22.592 1.00 89.88 73 VAL A C 1
ATOM 565 O O . VAL A 1 73 ? 17.192 7.287 -22.282 1.00 89.88 73 VAL A O 1
ATOM 568 N N . GLU A 1 74 ? 16.130 9.235 -21.981 1.00 89.75 74 GLU A N 1
ATOM 569 C CA . GLU A 1 74 ? 15.275 8.741 -20.901 1.00 89.75 74 GLU A CA 1
ATOM 570 C C . GLU A 1 74 ? 14.287 7.672 -21.408 1.00 89.75 74 GLU A C 1
ATOM 572 O O . GLU A 1 74 ? 13.554 7.888 -22.376 1.00 89.75 74 GLU A O 1
ATOM 577 N N . GLY A 1 75 ? 14.280 6.510 -20.753 1.00 90.94 75 GLY A N 1
ATOM 578 C CA . GLY A 1 75 ? 13.527 5.313 -21.131 1.00 90.94 75 GLY A CA 1
ATOM 579 C C . GLY A 1 75 ? 12.473 4.868 -20.114 1.00 90.94 75 GLY A C 1
ATOM 580 O O . GLY A 1 75 ? 11.626 4.037 -20.450 1.00 90.94 75 GLY A O 1
ATOM 581 N N . LEU A 1 76 ? 12.459 5.425 -18.897 1.00 88.75 76 LEU A N 1
ATOM 582 C CA . LEU A 1 76 ? 11.533 5.040 -17.826 1.00 88.75 76 LEU A CA 1
ATOM 583 C C . LEU A 1 76 ? 10.063 5.148 -18.249 1.00 88.75 76 LEU A C 1
ATOM 585 O O . LEU A 1 76 ? 9.253 4.289 -17.902 1.00 88.75 76 LEU A O 1
ATOM 589 N N . GLY A 1 77 ? 9.708 6.197 -18.998 1.00 88.19 77 GLY A N 1
ATOM 590 C CA . GLY A 1 77 ? 8.337 6.410 -19.472 1.00 88.19 77 GLY A CA 1
ATOM 591 C C . GLY A 1 77 ? 7.830 5.243 -20.320 1.00 88.19 77 GLY A C 1
ATOM 592 O O . GLY A 1 77 ? 6.757 4.707 -20.045 1.00 88.19 77 GLY A O 1
ATOM 593 N N . LEU A 1 78 ? 8.652 4.791 -21.272 1.00 88.38 78 LEU A N 1
ATOM 594 C CA . LEU A 1 78 ? 8.352 3.651 -22.137 1.00 88.38 78 LEU A CA 1
ATOM 595 C C . LEU A 1 78 ? 8.204 2.355 -21.326 1.00 88.38 78 LEU A C 1
ATOM 597 O O . LEU A 1 78 ? 7.248 1.606 -21.515 1.00 88.38 78 LEU A O 1
ATOM 601 N N . LEU A 1 79 ? 9.115 2.100 -20.382 1.00 89.06 79 LEU A N 1
ATOM 602 C CA . LEU A 1 79 ? 9.052 0.902 -19.537 1.00 89.06 79 LEU A CA 1
ATOM 603 C C . LEU A 1 79 ? 7.808 0.887 -18.639 1.00 89.06 79 LEU A C 1
ATOM 605 O O . LEU A 1 79 ? 7.192 -0.163 -18.445 1.00 89.06 79 LEU A O 1
ATOM 609 N N . ARG A 1 80 ? 7.410 2.047 -18.107 1.00 88.50 80 ARG A N 1
ATOM 610 C CA . ARG A 1 80 ? 6.181 2.188 -17.317 1.00 88.50 80 ARG A CA 1
ATOM 611 C C . ARG A 1 80 ? 4.930 1.983 -18.158 1.00 88.50 80 ARG A C 1
ATOM 613 O O . ARG A 1 80 ? 3.999 1.342 -17.678 1.00 88.50 80 ARG A O 1
ATOM 620 N N . GLU A 1 81 ? 4.916 2.476 -19.394 1.00 87.81 81 GLU A N 1
ATOM 621 C CA . GLU A 1 81 ? 3.822 2.244 -20.338 1.00 87.81 81 GLU A CA 1
ATOM 622 C C . GLU A 1 81 ? 3.651 0.748 -20.631 1.00 87.81 81 GLU A C 1
ATOM 624 O O . GLU A 1 81 ? 2.552 0.213 -20.477 1.00 87.81 81 GLU A O 1
ATOM 629 N N . MET A 1 82 ? 4.749 0.044 -20.925 1.00 88.62 82 MET A N 1
ATOM 630 C CA . MET A 1 82 ? 4.736 -1.405 -21.159 1.00 88.62 82 MET A CA 1
ATOM 631 C C . MET A 1 82 ? 4.196 -2.200 -19.959 1.00 88.62 82 MET A C 1
ATOM 633 O O . MET A 1 82 ? 3.498 -3.194 -20.143 1.00 88.62 82 MET A O 1
ATOM 637 N N . ARG A 1 83 ? 4.481 -1.754 -18.729 1.00 89.75 83 ARG A N 1
ATOM 638 C CA . ARG A 1 83 ? 4.037 -2.401 -17.478 1.00 89.75 83 ARG A CA 1
ATOM 639 C C . ARG A 1 83 ? 2.606 -2.058 -17.072 1.00 89.75 83 ARG A C 1
ATOM 641 O O . ARG A 1 83 ? 2.079 -2.634 -16.115 1.00 89.75 83 ARG A O 1
ATOM 648 N N . MET A 1 84 ? 1.936 -1.131 -17.759 1.00 88.56 84 MET A N 1
ATOM 649 C CA . MET A 1 84 ? 0.557 -0.780 -17.416 1.00 88.56 84 MET A CA 1
ATOM 650 C C . MET A 1 84 ? -0.393 -1.970 -17.577 1.00 88.56 84 MET A C 1
ATOM 652 O O . MET A 1 84 ? -1.278 -2.148 -16.739 1.00 88.56 84 MET A O 1
ATOM 656 N N . VAL A 1 85 ? -0.191 -2.801 -18.597 1.00 89.06 85 VAL A N 1
ATOM 657 C CA . VAL A 1 85 ? -1.018 -3.978 -18.887 1.00 89.06 85 VAL A CA 1
ATOM 658 C C . VAL A 1 85 ? -0.333 -5.215 -18.316 1.00 89.06 85 VAL A C 1
ATOM 660 O O . VAL A 1 85 ? 0.768 -5.561 -18.729 1.00 89.06 85 VAL A O 1
ATOM 663 N N . LYS A 1 86 ? -0.976 -5.871 -17.348 1.00 88.56 86 LYS A N 1
ATOM 664 C CA . LYS A 1 86 ? -0.385 -6.998 -16.616 1.00 88.56 86 LYS A CA 1
ATOM 665 C C . LYS A 1 86 ? -0.593 -8.274 -17.423 1.00 88.56 86 LYS A C 1
ATOM 667 O O . LYS A 1 86 ? -1.660 -8.487 -17.991 1.00 88.56 86 LYS A O 1
ATOM 672 N N . THR A 1 87 ? 0.394 -9.158 -17.466 1.00 91.94 87 THR A N 1
ATOM 673 C CA . THR A 1 87 ? 0.167 -10.513 -17.987 1.00 91.94 87 THR A CA 1
ATOM 674 C C . THR A 1 87 ? -0.605 -11.360 -16.960 1.00 91.94 87 THR A C 1
ATOM 676 O O . THR A 1 87 ? -0.608 -11.031 -15.770 1.00 91.94 87 THR A O 1
ATOM 679 N N . PRO A 1 88 ? -1.224 -12.491 -17.355 1.00 91.75 88 PRO A N 1
ATOM 680 C CA . PRO A 1 88 ? -1.933 -13.362 -16.411 1.00 91.75 88 PRO A CA 1
ATOM 681 C C . PRO A 1 88 ? -1.074 -13.837 -15.228 1.00 91.75 88 PRO A C 1
ATOM 683 O O . PRO A 1 88 ? -1.572 -13.958 -14.112 1.00 91.75 88 PRO A O 1
ATOM 686 N N . VAL A 1 89 ? 0.227 -14.061 -15.450 1.00 92.88 89 VAL A N 1
ATOM 687 C CA . VAL A 1 89 ? 1.165 -14.453 -14.385 1.00 92.88 89 VAL A CA 1
ATOM 688 C C . VAL A 1 89 ? 1.360 -13.317 -13.382 1.00 92.88 89 VAL A C 1
ATOM 690 O O . VAL A 1 89 ? 1.400 -13.557 -12.181 1.00 92.88 89 VAL A O 1
ATOM 693 N N . GLU A 1 90 ? 1.439 -12.074 -13.848 1.00 92.94 90 GLU A N 1
ATOM 694 C CA . GLU A 1 90 ? 1.608 -10.906 -12.977 1.00 92.94 90 GLU A CA 1
ATOM 695 C C . GLU A 1 90 ? 0.362 -10.632 -12.145 1.00 92.94 90 GLU A C 1
ATOM 697 O O . GLU A 1 90 ? 0.468 -10.322 -10.960 1.00 92.94 90 GLU A O 1
ATOM 702 N N . VAL A 1 91 ? -0.823 -10.803 -12.740 1.00 93.31 91 VAL A N 1
ATOM 703 C CA . VAL A 1 91 ? -2.099 -10.727 -12.016 1.00 93.31 91 VAL A CA 1
ATOM 704 C C . VAL A 1 91 ? -2.134 -11.753 -10.882 1.00 93.31 91 VAL A C 1
ATOM 706 O O . VAL A 1 91 ? -2.512 -11.417 -9.761 1.00 93.31 91 VAL A O 1
ATOM 709 N N . GLU A 1 92 ? -1.682 -12.979 -11.138 1.00 91.56 92 GLU A N 1
ATOM 710 C CA . GLU A 1 92 ? -1.604 -14.029 -10.122 1.00 91.56 92 GLU A CA 1
ATOM 711 C C . GLU A 1 92 ? -0.599 -13.693 -9.003 1.00 91.56 92 GLU A C 1
ATOM 713 O O . GLU A 1 92 ? -0.897 -13.883 -7.821 1.00 91.56 92 GLU A O 1
ATOM 718 N N . MET A 1 93 ? 0.562 -13.121 -9.340 1.00 94.25 93 MET A N 1
ATOM 719 C CA . MET A 1 93 ? 1.529 -12.662 -8.334 1.00 94.25 93 MET A CA 1
ATOM 720 C C . MET A 1 93 ? 0.964 -11.525 -7.471 1.00 94.25 93 MET A C 1
ATOM 722 O O . MET A 1 93 ? 1.118 -11.543 -6.249 1.00 94.25 93 MET A O 1
ATOM 726 N N . LEU A 1 94 ? 0.253 -10.571 -8.080 1.00 94.50 94 LEU A N 1
ATOM 727 C CA . LEU A 1 94 ? -0.428 -9.483 -7.372 1.00 94.50 94 LEU A CA 1
ATOM 728 C C . LEU A 1 94 ? -1.549 -9.997 -6.461 1.00 94.50 94 LEU A C 1
ATOM 730 O O . LEU A 1 94 ? -1.697 -9.509 -5.335 1.00 94.50 94 LEU A O 1
ATOM 734 N N . ARG A 1 95 ? -2.314 -11.001 -6.909 1.00 95.75 95 ARG A N 1
ATOM 735 C CA . ARG A 1 95 ? -3.334 -11.671 -6.092 1.00 95.75 95 ARG A CA 1
ATOM 736 C C . ARG A 1 95 ? -2.693 -12.295 -4.858 1.00 95.75 95 ARG A C 1
ATOM 738 O O . ARG A 1 95 ? -3.103 -11.993 -3.742 1.00 95.75 95 ARG A O 1
ATOM 745 N N . ARG A 1 96 ? -1.624 -13.072 -5.043 1.00 95.44 96 ARG A N 1
ATOM 746 C CA . ARG A 1 96 ? -0.905 -13.721 -3.941 1.00 95.44 96 ARG A CA 1
ATOM 747 C C . ARG A 1 96 ? -0.295 -12.717 -2.957 1.00 95.44 96 ARG A C 1
ATOM 749 O O . ARG A 1 96 ? -0.393 -12.912 -1.748 1.00 95.44 96 ARG A O 1
ATOM 756 N N . ALA A 1 97 ? 0.309 -11.636 -3.456 1.00 96.25 97 ALA A N 1
ATOM 757 C CA . ALA A 1 97 ? 0.826 -10.560 -2.610 1.00 96.25 97 ALA A CA 1
ATOM 758 C C . ALA A 1 97 ? -0.294 -9.913 -1.776 1.00 96.25 97 ALA A C 1
ATOM 760 O O . ALA A 1 97 ? -0.103 -9.616 -0.599 1.00 96.25 97 ALA A O 1
ATOM 761 N N . THR A 1 98 ? -1.476 -9.737 -2.371 1.00 96.69 98 THR A N 1
ATOM 762 C CA . THR A 1 98 ? -2.656 -9.190 -1.689 1.00 96.69 98 THR A CA 1
ATOM 763 C C . THR A 1 98 ? -3.190 -10.132 -0.617 1.00 96.69 98 THR A C 1
ATOM 765 O O . THR A 1 98 ? -3.485 -9.672 0.477 1.00 96.69 98 THR A O 1
ATOM 768 N N . GLU A 1 99 ? -3.245 -11.437 -0.872 1.00 97.19 99 GLU A N 1
ATOM 769 C CA . GLU A 1 99 ? -3.704 -12.425 0.116 1.00 97.19 99 GLU A CA 1
ATOM 770 C C . GLU A 1 99 ? -2.814 -12.463 1.359 1.00 97.19 99 GLU A C 1
ATOM 772 O O . GLU A 1 99 ? -3.311 -12.443 2.485 1.00 97.19 99 GLU A O 1
ATOM 777 N N . VAL A 1 100 ? -1.494 -12.447 1.160 1.00 97.81 100 VAL A N 1
ATOM 778 C CA . VAL A 1 100 ? -0.518 -12.378 2.257 1.00 97.81 100 VAL A CA 1
ATOM 779 C C . VAL A 1 100 ? -0.666 -11.068 3.042 1.00 97.81 100 VAL A C 1
ATOM 781 O O . VAL A 1 100 ? -0.649 -11.074 4.274 1.00 97.81 100 VAL A O 1
ATOM 784 N N . LEU A 1 101 ? -0.871 -9.947 2.344 1.00 98.12 101 LEU A N 1
ATOM 785 C CA . LEU A 1 101 ? -1.091 -8.645 2.971 1.00 98.12 101 LEU A CA 1
ATOM 786 C C . LEU A 1 101 ? -2.388 -8.591 3.787 1.00 98.12 101 LEU A C 1
ATOM 788 O O . LEU A 1 101 ? -2.389 -8.066 4.901 1.00 98.12 101 LEU A O 1
ATOM 792 N N . GLU A 1 102 ? -3.491 -9.090 3.228 1.00 97.69 102 GLU A N 1
ATOM 793 C CA . GLU A 1 102 ? -4.804 -9.064 3.872 1.00 97.69 102 GLU A CA 1
ATOM 794 C C . GLU A 1 102 ? -4.835 -9.968 5.101 1.00 97.69 102 GLU A C 1
ATOM 796 O O . GLU A 1 102 ? -5.285 -9.512 6.149 1.00 97.69 102 GLU A O 1
ATOM 801 N N . LYS A 1 103 ? -4.246 -11.168 5.033 1.00 98.12 103 LYS A N 1
ATOM 802 C CA . LYS A 1 103 ? -4.082 -12.029 6.210 1.00 98.12 103 LYS A CA 1
ATOM 803 C C . LYS A 1 103 ? -3.298 -11.324 7.322 1.00 98.12 103 LYS A C 1
ATOM 805 O O . LYS A 1 103 ? -3.743 -11.283 8.464 1.00 98.12 103 LYS A O 1
ATOM 810 N N . ALA A 1 104 ? -2.148 -10.726 7.004 1.00 98.50 104 ALA A N 1
ATOM 811 C CA . ALA A 1 104 ? -1.339 -10.033 8.008 1.00 98.50 104 ALA A CA 1
ATOM 812 C C . ALA A 1 104 ? -2.061 -8.820 8.623 1.00 98.50 104 ALA A C 1
ATOM 814 O O . ALA A 1 104 ? -1.890 -8.509 9.804 1.00 98.50 104 ALA A O 1
ATOM 815 N N . MET A 1 105 ? -2.877 -8.124 7.829 1.00 98.38 105 MET A N 1
ATOM 816 C CA . MET A 1 105 ? -3.744 -7.050 8.307 1.00 98.38 105 MET A CA 1
ATOM 817 C C . MET A 1 105 ? -4.847 -7.570 9.239 1.00 98.38 105 MET A C 1
ATOM 819 O O . MET A 1 105 ? -5.147 -6.912 10.235 1.00 98.38 105 MET A O 1
ATOM 823 N N . GLU A 1 106 ? -5.460 -8.709 8.915 1.00 97.75 106 GLU A N 1
ATOM 824 C CA . GLU A 1 106 ? -6.471 -9.363 9.752 1.00 97.75 106 GLU A CA 1
ATOM 825 C C . GLU A 1 106 ? -5.884 -9.790 11.102 1.00 97.75 106 GLU A C 1
ATOM 827 O O . GLU A 1 106 ? -6.458 -9.444 12.132 1.00 97.75 106 GLU A O 1
ATOM 832 N N . ASP A 1 107 ? -4.698 -10.404 11.112 1.00 98.00 107 ASP A N 1
ATOM 833 C CA . ASP A 1 107 ? -3.991 -10.786 12.344 1.00 98.00 107 ASP A CA 1
ATOM 834 C C . ASP A 1 107 ? -3.684 -9.558 13.227 1.00 98.00 107 ASP A C 1
ATOM 836 O O . ASP A 1 107 ? -3.820 -9.591 14.453 1.00 98.00 107 ASP A O 1
ATOM 840 N N . ALA A 1 108 ? -3.304 -8.431 12.614 1.00 97.94 108 ALA A N 1
ATOM 841 C CA . ALA A 1 108 ? -3.102 -7.177 13.335 1.00 97.94 108 ALA A CA 1
ATOM 842 C C . ALA A 1 108 ? -4.412 -6.618 13.912 1.00 97.94 108 ALA A C 1
ATOM 844 O O . ALA A 1 108 ? -4.426 -6.140 15.044 1.00 97.94 108 ALA A O 1
ATOM 845 N N . LEU A 1 109 ? -5.512 -6.680 13.155 1.00 96.81 109 LEU A N 1
ATOM 846 C CA . LEU A 1 109 ? -6.840 -6.266 13.617 1.00 96.81 109 LEU A CA 1
ATOM 847 C C . LEU A 1 109 ? -7.359 -7.142 14.762 1.00 96.81 109 LEU A C 1
ATOM 849 O O . LEU A 1 109 ? -8.003 -6.614 15.665 1.00 96.81 109 LEU A O 1
ATOM 853 N N . GLU A 1 110 ? -7.078 -8.444 14.741 1.00 97.06 110 GLU A N 1
ATOM 854 C CA . GLU A 1 110 ? -7.546 -9.395 15.752 1.00 97.06 110 GLU A CA 1
ATOM 855 C C . GLU A 1 110 ? -6.976 -9.096 17.143 1.00 97.06 110 GLU A C 1
ATOM 857 O O . GLU A 1 110 ? -7.681 -9.236 18.144 1.00 97.06 110 GLU A O 1
ATOM 862 N N . ILE A 1 111 ? -5.729 -8.620 17.220 1.00 97.62 111 ILE A N 1
ATOM 863 C CA . ILE A 1 111 ? -5.122 -8.271 18.508 1.00 97.62 111 ILE A CA 1
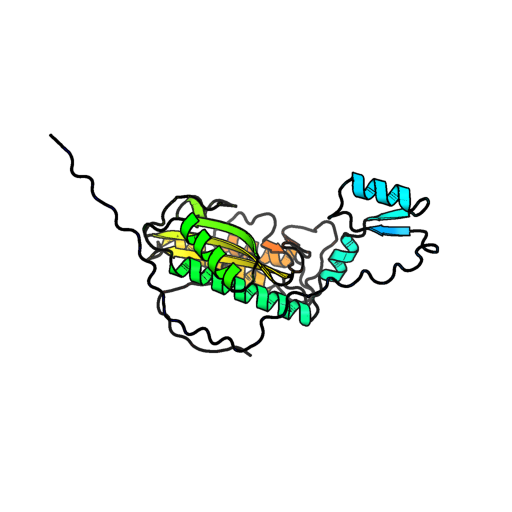ATOM 864 C C . ILE A 1 111 ? -5.534 -6.891 19.027 1.00 97.62 111 ILE A C 1
ATOM 866 O O . ILE A 1 111 ? -5.328 -6.608 20.206 1.00 97.62 111 ILE A O 1
ATOM 870 N N . ILE A 1 112 ? -6.103 -6.019 18.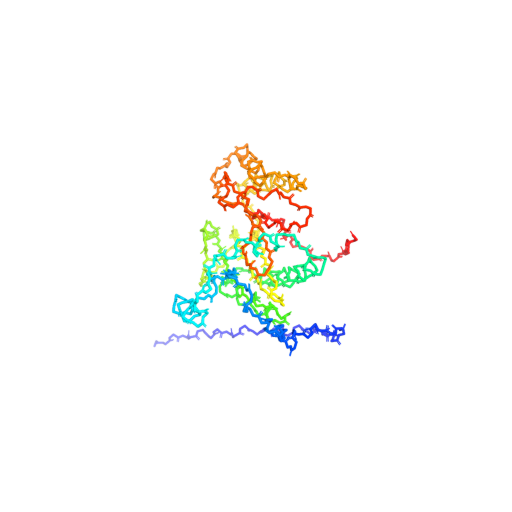186 1.00 97.69 112 ILE A N 1
ATOM 871 C CA . ILE A 1 112 ? -6.448 -4.654 18.593 1.00 97.69 112 ILE A CA 1
ATOM 872 C C . ILE A 1 112 ? -7.604 -4.694 19.593 1.00 97.69 112 ILE A C 1
ATOM 874 O O . ILE A 1 112 ? -8.764 -4.954 19.271 1.00 97.69 112 ILE A O 1
ATOM 878 N N . SER A 1 113 ? -7.269 -4.368 20.834 1.00 96.62 113 SER A N 1
ATOM 879 C CA . SER A 1 113 ? -8.195 -4.228 21.946 1.00 96.62 113 SER A CA 1
ATOM 880 C C . SER A 1 113 ? -7.791 -3.030 22.807 1.00 96.62 113 SER A C 1
ATOM 882 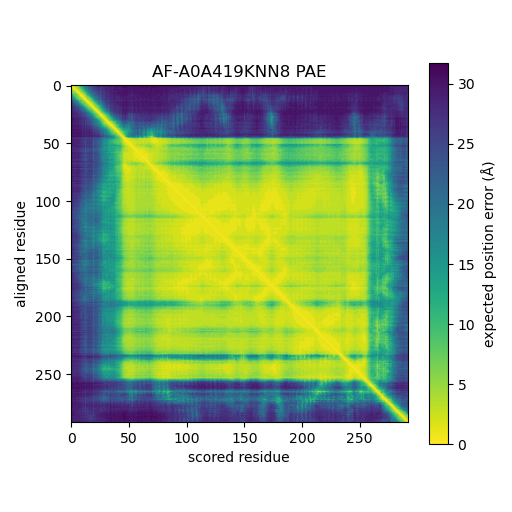O O . SER A 1 113 ? -6.769 -2.393 22.552 1.00 96.62 113 SER A O 1
ATOM 884 N N . SER A 1 114 ? -8.605 -2.675 23.803 1.00 95.88 114 SER A N 1
ATOM 885 C CA . SER A 1 114 ? -8.258 -1.565 24.693 1.00 95.88 114 SER A CA 1
ATOM 886 C C . SER A 1 114 ? -6.938 -1.828 25.415 1.00 95.88 114 SER A C 1
ATOM 888 O O . SER A 1 114 ? -6.787 -2.885 26.022 1.00 95.88 114 SER A O 1
ATOM 890 N N . GLY A 1 115 ? -6.018 -0.865 25.357 1.00 95.19 115 GLY A N 1
ATOM 891 C CA . GLY A 1 115 ? -4.671 -1.000 25.921 1.00 95.19 115 GLY A CA 1
ATOM 892 C C . GLY A 1 115 ? -3.620 -1.551 24.953 1.00 95.19 115 GLY A C 1
ATOM 893 O O . GLY A 1 115 ? -2.448 -1.572 25.297 1.00 95.19 115 GLY A O 1
ATOM 894 N N . VAL A 1 116 ? -3.999 -1.973 23.739 1.00 98.31 116 VAL A N 1
ATOM 895 C CA . VAL A 1 116 ? -3.026 -2.348 22.699 1.00 98.31 116 VAL A CA 1
ATOM 896 C C . VAL A 1 116 ? -2.602 -1.104 21.935 1.00 98.31 116 VAL A C 1
ATOM 898 O O . VAL A 1 116 ? -3.443 -0.363 21.421 1.00 98.31 116 VAL A O 1
ATOM 901 N N . SER A 1 117 ? -1.297 -0.880 21.851 1.00 98.69 117 SER A N 1
ATOM 902 C CA . SER A 1 117 ? -0.695 0.255 21.159 1.00 98.69 117 SER A CA 1
ATOM 903 C C . SER A 1 117 ? -0.609 0.074 19.644 1.00 98.69 117 SER A C 1
ATOM 905 O O . SER A 1 117 ? -0.607 -1.037 19.106 1.00 98.69 117 SER A O 1
ATOM 907 N N . GLU A 1 118 ? -0.506 1.191 18.921 1.00 98.62 118 GLU A N 1
ATOM 908 C CA . GLU A 1 118 ? -0.320 1.176 17.466 1.00 98.62 118 GLU A CA 1
ATOM 909 C C . GLU A 1 118 ? 0.958 0.417 17.060 1.00 98.62 118 GLU A C 1
ATOM 911 O O . GLU A 1 118 ? 0.960 -0.295 16.052 1.00 98.62 118 GLU A O 1
ATOM 916 N N . VAL A 1 119 ? 2.042 0.539 17.838 1.00 98.69 119 VAL A N 1
ATOM 917 C CA . VAL A 1 119 ? 3.299 -0.196 17.601 1.00 98.69 119 VAL A CA 1
ATOM 918 C C . VAL A 1 119 ? 3.162 -1.700 17.830 1.00 98.69 119 VAL A C 1
ATOM 920 O O . VAL A 1 119 ? 3.765 -2.464 17.079 1.00 98.69 119 VAL A O 1
ATOM 923 N N . GLU A 1 120 ? 2.344 -2.148 18.785 1.00 98.75 120 GLU A N 1
ATOM 924 C CA . GLU A 1 120 ? 2.063 -3.577 18.991 1.00 98.75 120 GLU A CA 1
ATOM 925 C C . GLU A 1 120 ? 1.244 -4.159 17.835 1.00 98.75 120 GLU A C 1
ATOM 927 O O . GLU A 1 120 ? 1.621 -5.189 17.273 1.00 98.75 120 GLU A O 1
ATOM 932 N N . ALA A 1 121 ? 0.188 -3.459 17.403 1.00 98.50 121 ALA A N 1
ATOM 933 C CA . ALA A 1 121 ? -0.586 -3.828 16.214 1.00 98.50 121 ALA A CA 1
ATOM 934 C C . ALA A 1 121 ? 0.298 -3.887 14.956 1.00 98.50 121 ALA A C 1
ATOM 936 O O . ALA A 1 121 ? 0.245 -4.835 14.171 1.00 98.50 121 ALA A O 1
ATOM 937 N N . SER A 1 122 ? 1.179 -2.898 14.793 1.00 98.50 122 SER A N 1
ATOM 938 C CA . SER A 1 122 ? 2.160 -2.858 13.711 1.00 98.50 122 SER A CA 1
ATOM 939 C C . SER A 1 122 ? 3.198 -3.986 13.806 1.00 98.50 122 SER A C 1
ATOM 941 O O . SER A 1 122 ? 3.614 -4.520 12.778 1.00 98.50 122 SER A O 1
ATOM 943 N N . GLY A 1 123 ? 3.607 -4.375 15.015 1.00 98.69 123 GLY A N 1
ATOM 944 C CA . GLY A 1 123 ? 4.490 -5.514 15.255 1.00 98.69 123 GLY A CA 1
ATOM 945 C C . GLY A 1 123 ? 3.852 -6.839 14.840 1.00 98.69 123 GLY A C 1
ATOM 946 O O . GLY A 1 123 ? 4.496 -7.630 14.151 1.00 98.69 123 GLY A O 1
ATOM 947 N N . MET A 1 124 ? 2.575 -7.046 15.177 1.00 98.69 124 MET A N 1
ATOM 948 C CA . MET A 1 124 ? 1.820 -8.229 14.751 1.00 98.69 124 MET A CA 1
ATOM 949 C C . MET A 1 124 ? 1.689 -8.307 13.229 1.00 98.69 124 MET A C 1
ATOM 951 O O . MET A 1 124 ? 1.967 -9.354 12.646 1.00 98.69 124 MET A O 1
ATOM 955 N N . PHE A 1 125 ? 1.363 -7.184 12.580 1.00 98.69 125 PHE A N 1
ATOM 956 C CA . PHE A 1 125 ? 1.330 -7.094 11.119 1.00 98.69 125 PHE A CA 1
ATOM 957 C C . PHE A 1 125 ? 2.653 -7.559 10.492 1.00 98.69 125 PHE A C 1
ATOM 959 O O . PHE A 1 125 ? 2.657 -8.447 9.641 1.00 98.69 125 PHE A O 1
ATOM 966 N N . ARG A 1 126 ? 3.785 -6.995 10.936 1.00 98.69 126 ARG A N 1
ATOM 967 C CA . ARG A 1 126 ? 5.114 -7.346 10.406 1.00 98.69 126 ARG A CA 1
ATOM 968 C C . ARG A 1 126 ? 5.458 -8.810 10.636 1.00 98.69 126 ARG A C 1
ATOM 970 O O . ARG A 1 126 ? 5.984 -9.457 9.735 1.00 98.69 126 ARG A O 1
ATOM 977 N N . TYR A 1 127 ? 5.169 -9.323 11.831 1.00 98.69 127 TYR A N 1
ATOM 978 C CA . TYR A 1 127 ? 5.419 -10.718 12.176 1.00 98.69 127 TYR A CA 1
ATOM 979 C C . TYR A 1 127 ? 4.633 -11.672 11.271 1.00 98.69 127 TYR A C 1
ATOM 981 O O . TYR A 1 127 ? 5.215 -12.597 10.698 1.00 98.69 127 TYR A O 1
ATOM 989 N N . SER A 1 128 ? 3.330 -11.431 11.109 1.00 98.56 128 SER A N 1
ATOM 990 C CA . SER A 1 128 ? 2.477 -12.256 10.253 1.00 98.56 128 SER A CA 1
ATOM 991 C C . SER A 1 128 ? 2.912 -12.180 8.789 1.00 98.56 128 SER A C 1
ATOM 993 O O . SER A 1 128 ? 3.139 -13.212 8.160 1.00 98.56 128 SER A O 1
ATOM 995 N N . LEU A 1 129 ? 3.150 -10.965 8.283 1.00 98.44 129 LEU A N 1
ATOM 996 C CA . LEU A 1 129 ? 3.592 -10.738 6.910 1.00 98.44 129 LEU A CA 1
ATOM 997 C C . LEU A 1 129 ? 4.891 -11.493 6.593 1.00 98.44 129 LEU A C 1
ATOM 999 O O . LEU A 1 129 ? 4.974 -12.197 5.586 1.00 98.44 129 LEU A O 1
ATOM 1003 N N . ALA A 1 130 ? 5.891 -11.373 7.471 1.00 98.44 130 ALA A N 1
ATOM 1004 C CA . ALA A 1 130 ? 7.178 -12.039 7.307 1.00 98.44 130 ALA A CA 1
ATOM 1005 C C . ALA A 1 130 ? 7.057 -13.569 7.387 1.00 98.44 130 ALA A C 1
ATOM 1007 O O . ALA A 1 130 ? 7.783 -14.277 6.689 1.00 98.44 130 ALA A O 1
ATOM 1008 N N . SER A 1 131 ? 6.124 -14.085 8.194 1.00 98.12 131 SER A N 1
ATOM 1009 C CA . SER A 1 131 ? 5.883 -15.529 8.330 1.00 98.12 131 SER A CA 1
ATOM 1010 C C . SER A 1 131 ? 5.387 -16.172 7.030 1.00 98.12 131 SER A C 1
ATOM 1012 O O . SER A 1 131 ? 5.675 -17.342 6.786 1.00 98.12 131 SER A O 1
ATOM 1014 N N . ASP A 1 132 ? 4.716 -15.398 6.174 1.00 96.88 132 ASP A N 1
ATOM 1015 C CA . ASP A 1 132 ? 4.235 -15.830 4.856 1.00 96.88 132 ASP A CA 1
ATOM 1016 C C . ASP A 1 132 ? 5.153 -15.371 3.697 1.00 96.88 132 ASP A C 1
ATOM 1018 O O . ASP A 1 132 ? 4.820 -15.523 2.518 1.00 96.88 132 ASP A O 1
ATOM 1022 N N . GLY A 1 133 ? 6.342 -14.843 4.018 1.00 96.88 133 GLY A N 1
ATOM 1023 C CA . GLY A 1 133 ? 7.380 -14.456 3.056 1.00 96.88 133 GLY A CA 1
ATOM 1024 C C . GLY A 1 133 ? 7.208 -13.068 2.430 1.00 96.88 133 GLY A C 1
ATOM 1025 O O . GLY A 1 133 ? 7.947 -12.725 1.506 1.00 96.88 133 GLY A O 1
ATOM 1026 N N . GLY A 1 134 ? 6.249 -12.273 2.909 1.00 97.56 134 GLY A N 1
ATOM 1027 C CA . GLY A 1 134 ? 6.076 -10.887 2.491 1.00 97.56 134 GLY A CA 1
ATOM 1028 C C . GLY A 1 134 ? 7.097 -9.954 3.145 1.00 97.56 134 GLY A C 1
ATOM 1029 O O . GLY A 1 134 ? 7.553 -10.181 4.265 1.00 97.56 134 GLY A O 1
ATOM 1030 N N . VAL A 1 135 ? 7.426 -8.864 2.455 1.00 98.06 135 VAL A N 1
ATOM 1031 C CA . VAL A 1 135 ? 8.285 -7.791 2.974 1.00 98.06 135 VAL A CA 1
ATOM 1032 C C . VAL A 1 135 ? 7.461 -6.519 3.098 1.00 98.06 135 VAL A C 1
ATOM 1034 O O . VAL A 1 135 ? 6.787 -6.118 2.151 1.00 98.06 135 VAL A O 1
ATOM 1037 N N . GLU A 1 136 ? 7.494 -5.888 4.269 1.00 97.56 136 GLU A N 1
ATOM 1038 C CA . GLU A 1 136 ? 6.792 -4.630 4.521 1.00 97.56 136 GLU A CA 1
ATOM 1039 C C . GLU A 1 136 ? 7.326 -3.522 3.606 1.00 97.56 136 GLU A C 1
ATOM 1041 O O . GLU A 1 136 ? 8.531 -3.303 3.511 1.00 97.56 136 GLU A O 1
ATOM 1046 N N . THR A 1 137 ? 6.420 -2.777 2.971 1.00 97.12 137 THR A N 1
ATOM 1047 C CA . THR A 1 137 ? 6.775 -1.586 2.179 1.00 97.12 137 THR A CA 1
ATOM 1048 C C . THR A 1 137 ? 6.119 -0.317 2.711 1.00 97.12 137 THR A C 1
ATOM 1050 O O . THR A 1 137 ? 6.525 0.788 2.361 1.00 97.12 137 THR A O 1
ATOM 1053 N N . LEU A 1 138 ? 5.055 -0.452 3.505 1.00 95.81 138 LEU A N 1
ATOM 1054 C CA . LEU A 1 138 ? 4.315 0.667 4.073 1.00 95.81 138 LEU A CA 1
ATOM 1055 C C . LEU A 1 138 ? 3.531 0.198 5.298 1.00 95.81 138 LEU A C 1
ATOM 1057 O O . LEU A 1 138 ? 2.720 -0.716 5.177 1.00 95.81 138 LEU A O 1
ATOM 1061 N N . THR A 1 139 ? 3.666 0.909 6.416 1.00 97.38 139 THR A N 1
ATOM 1062 C CA . THR A 1 139 ? 2.738 0.782 7.544 1.00 97.38 139 THR A CA 1
ATOM 1063 C C . THR A 1 139 ? 2.348 2.146 8.063 1.00 97.38 139 THR A C 1
ATOM 1065 O O . THR A 1 139 ? 3.153 2.865 8.651 1.00 97.38 139 THR A O 1
ATOM 1068 N N . LEU A 1 140 ? 1.084 2.492 7.844 1.00 97.31 140 LEU A N 1
ATOM 1069 C CA . LEU A 1 140 ? 0.460 3.677 8.402 1.00 97.31 140 LEU A CA 1
ATOM 1070 C C . LEU A 1 140 ? -0.760 3.244 9.194 1.00 97.31 140 LEU A C 1
ATOM 1072 O O . LEU A 1 140 ? -1.684 2.639 8.650 1.00 97.31 140 LEU A O 1
ATOM 1076 N N . LEU A 1 141 ? -0.749 3.553 10.478 1.00 96.75 141 LEU A N 1
ATOM 1077 C CA . LEU A 1 141 ? -1.733 3.084 11.432 1.00 96.75 141 LEU A CA 1
ATOM 1078 C C . LEU A 1 141 ? -1.990 4.218 12.420 1.00 96.75 141 LEU A C 1
ATOM 1080 O O . LEU A 1 141 ? -1.049 4.773 12.983 1.00 96.75 141 LEU A O 1
ATOM 1084 N N . GLY A 1 142 ? -3.260 4.584 12.572 1.00 97.12 142 GLY A N 1
ATOM 1085 C CA . GLY A 1 142 ? -3.691 5.620 13.502 1.00 97.12 142 GLY A CA 1
ATOM 1086 C C . GLY A 1 142 ? -4.970 5.222 14.228 1.00 97.12 142 GLY A C 1
ATOM 1087 O O . GLY A 1 142 ? -5.928 4.790 13.576 1.00 97.12 142 GLY A O 1
ATOM 1088 N N . PHE A 1 143 ? -4.992 5.394 15.547 1.00 97.44 143 PHE A N 1
ATOM 1089 C CA . PHE A 1 143 ? -6.174 5.220 16.396 1.00 97.44 143 PHE A CA 1
ATOM 1090 C C . PHE A 1 143 ? -6.799 6.567 16.777 1.00 97.44 143 PHE A C 1
ATOM 1092 O O . PHE A 1 143 ? -6.123 7.598 16.807 1.00 97.44 143 PHE A O 1
ATOM 1099 N N . GLY A 1 144 ? -8.103 6.570 17.057 1.00 93.75 144 GLY A N 1
ATOM 1100 C CA . GLY A 1 144 ? -8.826 7.745 17.544 1.00 93.75 144 GLY A CA 1
ATOM 1101 C C . GLY A 1 144 ? -8.625 8.960 16.636 1.00 93.75 144 GLY A C 1
ATOM 1102 O O . GLY A 1 144 ? -8.819 8.881 15.422 1.00 93.75 144 GLY A O 1
ATOM 1103 N N . GLU A 1 145 ? -8.188 10.083 17.201 1.00 93.94 145 GLU A N 1
ATOM 1104 C CA . GLU A 1 145 ? -7.887 11.310 16.451 1.00 93.94 145 GLU A CA 1
ATOM 1105 C C . GLU A 1 145 ? -6.782 11.118 15.399 1.00 93.94 145 GLU A C 1
ATOM 1107 O O . GLU A 1 145 ? -6.890 11.634 14.283 1.00 93.94 145 GLU A O 1
ATOM 1112 N N . ARG A 1 146 ? -5.761 10.300 15.687 1.00 96.06 146 ARG A N 1
ATOM 1113 C CA . ARG A 1 146 ? -4.640 10.035 14.767 1.00 96.06 146 ARG A CA 1
ATOM 1114 C C . ARG A 1 146 ? -5.084 9.309 13.499 1.00 96.06 146 ARG A C 1
ATOM 1116 O O . ARG A 1 146 ? -4.403 9.380 12.475 1.00 96.06 146 ARG A O 1
ATOM 1123 N N . SER A 1 147 ? -6.252 8.662 13.525 1.00 91.94 147 SER A N 1
ATOM 1124 C CA . SER A 1 147 ? -6.883 8.084 12.333 1.00 91.94 147 SER A CA 1
ATOM 1125 C C . SER A 1 147 ? -7.272 9.135 11.280 1.00 91.94 147 SER A C 1
ATOM 1127 O O . SER A 1 147 ? -7.505 8.776 10.126 1.00 91.94 147 SER A O 1
ATOM 1129 N N . SER A 1 148 ? -7.309 10.425 11.634 1.00 89.50 148 SER A N 1
ATOM 1130 C CA . SER A 1 148 ? -7.572 11.532 10.704 1.00 89.50 148 SER A CA 1
ATOM 1131 C C . SER A 1 148 ? -6.317 12.022 9.970 1.00 89.50 148 SER A C 1
ATOM 1133 O O . SER A 1 148 ? -6.418 12.545 8.861 1.00 89.50 148 SER A O 1
ATOM 1135 N N . TYR A 1 149 ? -5.121 11.804 10.528 1.00 90.81 149 TYR A N 1
ATOM 1136 C CA . TYR A 1 149 ? -3.865 12.318 9.967 1.00 90.81 149 TYR A CA 1
ATOM 1137 C C . TYR A 1 149 ? -3.600 11.712 8.589 1.00 90.81 149 TYR A C 1
ATOM 1139 O O . TYR A 1 149 ? -4.003 10.584 8.357 1.00 90.81 149 TYR A O 1
ATOM 1147 N N . PRO A 1 150 ? -2.926 12.363 7.633 1.00 83.62 150 PRO A N 1
ATOM 1148 C CA . PRO A 1 150 ? -2.742 11.783 6.297 1.00 83.62 150 PRO A CA 1
ATOM 1149 C C . PRO A 1 150 ? -1.838 10.537 6.297 1.00 83.62 150 PRO A C 1
ATOM 1151 O O . PRO A 1 150 ? -2.138 9.554 5.613 1.00 83.62 150 PRO A O 1
ATOM 1154 N N . ASN A 1 151 ? -0.765 10.557 7.096 1.00 90.50 151 ASN A N 1
ATOM 1155 C CA . ASN A 1 151 ? 0.252 9.502 7.169 1.00 90.50 151 ASN A CA 1
ATOM 1156 C C . ASN A 1 151 ? 0.681 9.231 8.630 1.00 90.50 151 ASN A C 1
ATOM 1158 O O . ASN A 1 151 ? 1.814 9.539 8.991 1.00 90.50 151 ASN A O 1
ATOM 1162 N N . PRO A 1 152 ? -0.203 8.694 9.491 1.00 94.12 152 PRO A N 1
ATOM 1163 C CA . PRO A 1 152 ? 0.148 8.377 10.868 1.00 94.12 152 PRO A CA 1
ATOM 1164 C C . PRO A 1 152 ? 1.132 7.206 10.884 1.00 94.12 152 PRO A C 1
ATOM 1166 O O . PRO A 1 152 ? 0.792 6.092 10.487 1.00 94.12 152 PRO A O 1
ATOM 1169 N N . ILE A 1 153 ? 2.360 7.476 11.317 1.00 97.12 153 ILE A N 1
ATOM 1170 C CA . ILE A 1 153 ? 3.345 6.442 11.645 1.00 97.12 153 ILE A CA 1
ATOM 1171 C C . ILE A 1 153 ? 2.961 5.870 13.019 1.00 97.12 153 ILE A C 1
ATOM 1173 O O . ILE A 1 153 ? 2.667 6.682 13.906 1.00 97.12 153 ILE A O 1
ATOM 1177 N N . PRO A 1 154 ? 2.950 4.532 13.210 1.00 97.62 154 PRO A N 1
ATOM 1178 C CA . PRO A 1 154 ? 2.568 3.913 14.479 1.00 97.62 154 PRO A CA 1
ATOM 1179 C C . PRO A 1 154 ? 3.295 4.527 15.681 1.00 97.62 154 PRO A C 1
ATOM 1181 O O . PRO A 1 154 ? 4.508 4.729 15.644 1.00 97.62 154 PRO A O 1
ATOM 1184 N N . SER A 1 155 ? 2.552 4.816 16.745 1.00 97.75 155 SER A N 1
ATOM 1185 C CA . SER A 1 155 ? 3.049 5.382 18.001 1.00 97.75 155 SER A CA 1
ATOM 1186 C C . SER A 1 155 ? 2.781 4.459 19.192 1.00 97.75 155 SER A C 1
ATOM 1188 O O . SER A 1 155 ? 2.202 3.383 19.065 1.00 97.75 155 SER A O 1
ATOM 1190 N N . THR A 1 156 ? 3.181 4.882 20.386 1.00 98.31 156 THR A N 1
ATOM 1191 C CA . THR A 1 156 ? 2.851 4.176 21.631 1.00 98.31 156 THR A CA 1
ATOM 1192 C C . THR A 1 156 ? 1.427 4.459 22.119 1.00 98.31 156 THR A C 1
ATOM 1194 O O . THR A 1 156 ? 1.084 4.049 23.221 1.00 98.31 156 THR A O 1
ATOM 1197 N N . LEU A 1 157 ? 0.597 5.174 21.346 1.00 98.19 157 LEU A N 1
ATOM 1198 C CA . LEU A 1 157 ? -0.794 5.430 21.711 1.00 98.19 157 LEU A CA 1
ATOM 1199 C C . LEU A 1 157 ? -1.592 4.122 21.711 1.00 98.19 157 LEU A C 1
ATOM 1201 O O . LEU A 1 157 ? -1.583 3.381 20.729 1.00 98.19 157 LEU A O 1
ATOM 1205 N N . GLU A 1 158 ? -2.279 3.868 22.817 1.00 98.56 158 GLU A N 1
ATOM 1206 C CA . GLU A 1 158 ? -3.128 2.699 23.025 1.00 98.56 158 GLU A CA 1
ATOM 1207 C C . GLU A 1 158 ? -4.542 2.933 22.500 1.00 98.56 158 GLU A C 1
ATOM 1209 O O . GLU A 1 158 ? -5.093 4.029 22.614 1.00 98.56 158 GLU A O 1
ATOM 1214 N N . ALA A 1 159 ? -5.144 1.889 21.933 1.00 97.50 159 ALA A N 1
ATOM 1215 C CA . ALA A 1 159 ? -6.521 1.944 21.476 1.00 97.50 159 ALA A CA 1
ATOM 1216 C C . ALA A 1 159 ? -7.492 2.078 22.660 1.00 97.50 159 ALA A C 1
ATOM 1218 O O . ALA A 1 159 ? -7.356 1.410 23.690 1.00 97.50 159 ALA A O 1
ATOM 1219 N N . ALA A 1 160 ? -8.542 2.872 22.476 1.00 95.69 160 ALA A N 1
ATOM 1220 C CA . ALA A 1 160 ? -9.653 3.028 23.403 1.00 95.69 160 ALA A CA 1
ATOM 1221 C C . ALA A 1 160 ? -10.988 2.627 22.755 1.00 95.69 160 ALA A C 1
ATOM 1223 O O . ALA A 1 160 ? -11.178 2.661 21.537 1.00 95.69 160 ALA A O 1
ATOM 1224 N N . ARG A 1 161 ? -11.967 2.221 23.575 1.00 94.75 161 ARG A N 1
ATOM 1225 C CA . ARG A 1 161 ? -13.316 1.920 23.066 1.00 94.75 161 ARG A CA 1
ATOM 1226 C C . ARG A 1 161 ? -13.923 3.158 22.406 1.00 94.75 161 ARG A C 1
ATOM 1228 O O . ARG A 1 161 ? -13.967 4.231 22.995 1.00 94.75 161 ARG A O 1
ATOM 1235 N N . GLY A 1 162 ? -14.478 2.964 21.216 1.00 90.25 162 GLY A N 1
ATOM 1236 C CA . GLY A 1 162 ? -15.043 4.017 20.380 1.00 90.25 162 GLY A CA 1
ATOM 1237 C C . GLY A 1 162 ? -14.045 4.626 19.397 1.00 90.25 162 GLY A C 1
ATOM 1238 O O . GLY A 1 162 ? -14.475 5.420 18.559 1.00 90.25 162 GLY A O 1
ATOM 1239 N N . ASP A 1 163 ? -12.765 4.246 19.454 1.00 94.12 163 ASP A N 1
ATOM 1240 C CA . ASP A 1 163 ? -11.765 4.735 18.512 1.00 94.12 163 ASP A CA 1
ATOM 1241 C C . ASP A 1 163 ? -12.038 4.255 17.094 1.00 94.12 163 ASP A C 1
ATOM 1243 O O . ASP A 1 163 ? -12.381 3.094 16.848 1.00 94.12 163 ASP A O 1
ATOM 1247 N N . VAL A 1 164 ? -11.813 5.165 16.150 1.00 94.44 164 VAL A N 1
ATOM 1248 C CA . VAL A 1 164 ? -11.628 4.822 14.745 1.00 94.44 164 VAL A CA 1
ATOM 1249 C C . VAL A 1 164 ? -10.210 4.290 14.582 1.00 94.44 164 VAL A C 1
ATOM 1251 O O . VAL A 1 164 ? -9.241 4.932 14.976 1.00 94.44 164 VAL A O 1
ATOM 1254 N N . ILE A 1 165 ? -10.097 3.118 13.981 1.00 95.62 165 ILE A N 1
ATOM 1255 C CA . ILE A 1 165 ? -8.844 2.444 13.678 1.00 95.62 165 ILE A CA 1
ATOM 1256 C C . ILE A 1 165 ? -8.645 2.539 12.176 1.00 95.62 165 ILE A C 1
ATOM 1258 O O . ILE A 1 165 ? -9.448 1.984 11.429 1.00 95.62 165 ILE A O 1
ATOM 1262 N N . ARG A 1 166 ? -7.604 3.230 11.708 1.00 95.19 166 ARG A N 1
ATOM 1263 C CA . ARG A 1 166 ? -7.323 3.338 10.272 1.00 95.19 166 ARG A CA 1
ATOM 1264 C C . ARG A 1 166 ? -5.958 2.764 9.942 1.00 95.19 166 ARG A C 1
ATOM 1266 O O . ARG A 1 166 ? -4.941 3.245 10.432 1.00 95.19 166 ARG A O 1
ATOM 1273 N N . LEU A 1 167 ? -5.964 1.784 9.049 1.00 94.44 167 LEU A N 1
ATOM 1274 C CA . LEU A 1 167 ? -4.808 1.047 8.563 1.00 94.44 167 LEU A CA 1
ATOM 1275 C C . LEU A 1 167 ? -4.618 1.356 7.080 1.00 94.44 167 LEU A C 1
ATOM 1277 O O . LEU A 1 167 ? -5.557 1.256 6.289 1.00 94.44 167 LEU A O 1
ATOM 1281 N N . ARG A 1 168 ? -3.398 1.702 6.687 1.00 94.94 168 ARG A N 1
ATOM 1282 C CA . ARG A 1 168 ? -2.933 1.647 5.304 1.00 94.94 168 ARG A CA 1
ATOM 1283 C C . ARG A 1 168 ? -1.607 0.911 5.290 1.00 94.94 1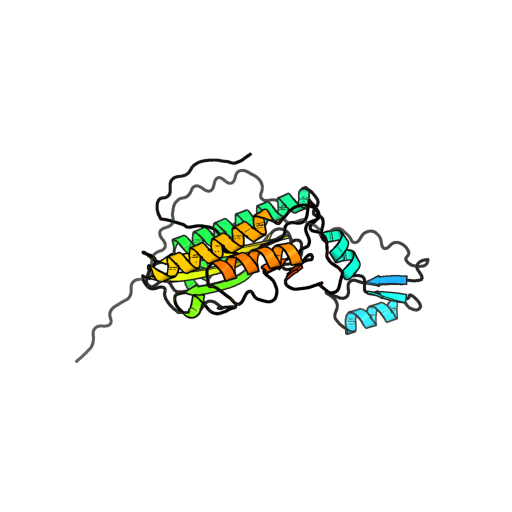68 ARG A C 1
ATOM 1285 O O . ARG A 1 168 ? -0.594 1.438 5.744 1.00 94.94 168 ARG A O 1
ATOM 1292 N N . LEU A 1 169 ? -1.652 -0.298 4.759 1.00 96.94 169 LEU A N 1
ATOM 1293 C CA . LEU A 1 169 ? -0.570 -1.264 4.806 1.00 96.94 169 LEU A CA 1
ATOM 1294 C C . LEU A 1 169 ? -0.153 -1.614 3.383 1.00 96.94 169 LEU A C 1
ATOM 1296 O O . LEU A 1 169 ? -0.962 -1.542 2.454 1.00 96.94 169 LEU A O 1
ATOM 1300 N N . GLY A 1 170 ? 1.107 -1.972 3.204 1.00 97.12 170 GLY A N 1
ATOM 1301 C CA . GLY A 1 170 ? 1.627 -2.429 1.928 1.00 97.12 170 GLY A CA 1
ATOM 1302 C C . GLY A 1 170 ? 2.779 -3.392 2.113 1.00 97.12 170 GLY A C 1
ATOM 1303 O O . GLY A 1 170 ? 3.533 -3.306 3.087 1.00 97.12 170 GLY A O 1
ATOM 1304 N N . CYS A 1 171 ? 2.908 -4.293 1.153 1.00 97.94 171 CYS A N 1
ATOM 1305 C CA . CYS A 1 171 ? 3.995 -5.248 1.102 1.00 97.94 171 CYS A CA 1
ATOM 1306 C C . CYS A 1 171 ? 4.486 -5.452 -0.327 1.00 97.94 171 CYS A C 1
ATOM 1308 O O . CYS A 1 171 ? 3.856 -5.020 -1.293 1.00 97.94 171 CYS A O 1
ATOM 1310 N N . THR A 1 172 ? 5.591 -6.175 -0.445 1.00 97.94 172 THR A N 1
ATOM 1311 C CA . THR A 1 172 ? 5.992 -6.861 -1.668 1.00 97.94 172 THR A CA 1
ATOM 1312 C C . THR A 1 172 ? 6.127 -8.355 -1.392 1.00 97.94 172 THR A C 1
ATOM 1314 O O . THR A 1 172 ? 6.548 -8.759 -0.305 1.00 97.94 172 THR A O 1
ATOM 1317 N N . LEU A 1 173 ? 5.739 -9.175 -2.364 1.00 96.88 173 LEU A N 1
ATOM 1318 C CA . LEU A 1 173 ? 5.952 -10.617 -2.371 1.00 96.88 173 LEU A CA 1
ATOM 1319 C C . LEU A 1 173 ? 6.450 -11.000 -3.761 1.00 96.88 173 LEU A C 1
ATOM 1321 O O . LEU A 1 173 ? 5.807 -10.682 -4.759 1.00 96.88 173 LEU A O 1
ATOM 1325 N N . SER A 1 174 ? 7.610 -11.657 -3.833 1.00 92.44 174 SER 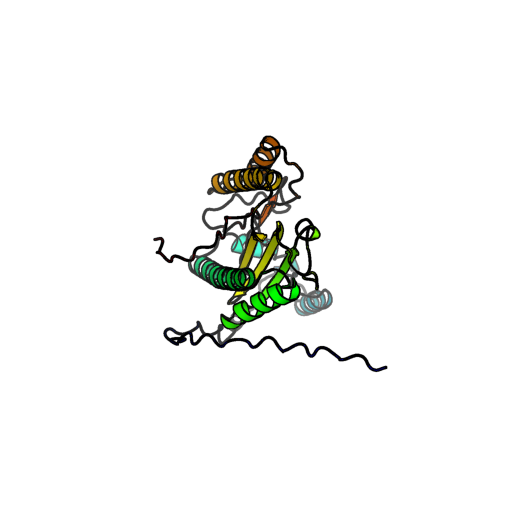A N 1
ATOM 1326 C CA . SER A 1 174 ? 8.242 -12.005 -5.116 1.00 92.44 174 SER A CA 1
ATOM 1327 C C . SER A 1 174 ? 8.358 -10.800 -6.068 1.00 92.44 174 SER A C 1
ATOM 1329 O O . SER A 1 174 ? 8.118 -10.929 -7.263 1.00 92.44 174 SER A O 1
ATOM 1331 N N . HIS A 1 175 ? 8.716 -9.633 -5.519 1.00 94.06 175 HIS A N 1
ATOM 1332 C CA . HIS A 1 175 ? 8.832 -8.330 -6.194 1.00 94.06 175 HIS A CA 1
ATOM 1333 C C . HIS A 1 175 ? 7.519 -7.648 -6.612 1.00 94.06 175 HIS A C 1
ATOM 1335 O O . HIS A 1 175 ? 7.556 -6.471 -6.959 1.00 94.06 175 HIS A O 1
ATOM 1341 N N . TYR A 1 176 ? 6.361 -8.304 -6.503 1.00 96.06 176 TYR A N 1
ATOM 1342 C CA . TYR A 1 176 ? 5.070 -7.669 -6.775 1.00 96.06 176 TYR A CA 1
ATOM 1343 C C . TYR A 1 176 ? 4.517 -6.990 -5.525 1.00 96.06 176 TYR A C 1
ATOM 1345 O O . TYR A 1 176 ? 4.381 -7.601 -4.462 1.00 96.06 176 TYR A O 1
ATOM 1353 N N . HIS A 1 177 ? 4.194 -5.708 -5.658 1.00 97.06 177 HIS A N 1
ATOM 1354 C CA . HIS A 1 177 ? 3.638 -4.895 -4.593 1.00 97.06 177 HIS A CA 1
ATOM 1355 C C . HIS A 1 177 ? 2.142 -5.142 -4.410 1.00 97.06 177 HIS A C 1
ATOM 1357 O O . HIS A 1 177 ? 1.384 -5.267 -5.368 1.00 97.06 177 HIS A O 1
ATOM 1363 N N . SER A 1 178 ? 1.694 -5.099 -3.160 1.00 95.69 178 SER A N 1
ATOM 1364 C CA . SER A 1 178 ? 0.284 -4.955 -2.813 1.00 95.69 178 SER A CA 1
ATOM 1365 C C . SER A 1 178 ? 0.102 -3.869 -1.760 1.00 95.69 178 SER A C 1
ATOM 1367 O O . SER A 1 178 ? 1.031 -3.492 -1.038 1.00 95.69 178 SER A O 1
ATOM 1369 N N . ARG A 1 179 ? -1.109 -3.316 -1.695 1.00 94.00 179 ARG A N 1
ATOM 1370 C CA . ARG A 1 179 ? -1.468 -2.272 -0.742 1.00 94.00 179 ARG A CA 1
ATOM 1371 C C . ARG A 1 179 ? -2.942 -2.354 -0.402 1.00 94.00 179 ARG A C 1
ATOM 1373 O O . ARG A 1 179 ? -3.782 -2.369 -1.292 1.00 94.00 179 ARG A O 1
ATOM 1380 N N . VAL A 1 180 ? -3.254 -2.273 0.881 1.00 91.12 180 VAL A N 1
ATOM 1381 C CA . VAL A 1 180 ? -4.623 -2.297 1.384 1.00 91.12 180 VAL A CA 1
ATOM 1382 C C . VAL A 1 180 ? -4.849 -1.121 2.325 1.00 91.12 180 VAL A C 1
ATOM 1384 O O . VAL A 1 180 ? -3.943 -0.652 3.015 1.00 91.12 180 VAL A O 1
ATOM 1387 N N . SER A 1 181 ? -6.066 -0.584 2.324 1.00 90.31 181 SER A N 1
ATOM 1388 C CA . SER A 1 181 ? -6.528 0.338 3.362 1.00 90.31 181 SER A CA 1
ATOM 1389 C C . SER A 1 181 ? -7.800 -0.209 3.997 1.00 90.31 181 SER A C 1
ATOM 1391 O O . SER A 1 181 ? -8.684 -0.706 3.290 1.00 90.31 181 SER A O 1
ATOM 1393 N N . ARG A 1 182 ? -7.897 -0.111 5.323 1.00 92.19 182 ARG A N 1
ATOM 1394 C CA . ARG A 1 182 ? -9.081 -0.490 6.099 1.00 92.19 182 ARG A CA 1
ATOM 1395 C C . ARG A 1 182 ? -9.329 0.506 7.215 1.00 92.19 182 ARG A C 1
ATOM 1397 O O . ARG A 1 182 ? -8.394 1.054 7.795 1.00 92.19 182 ARG A O 1
ATOM 1404 N N . THR A 1 183 ? -10.606 0.689 7.520 1.00 91.56 183 THR A N 1
ATOM 1405 C CA . THR A 1 183 ? -11.055 1.427 8.695 1.00 91.56 183 THR A CA 1
ATOM 1406 C C . THR A 1 183 ? -11.979 0.535 9.504 1.00 91.56 183 THR A C 1
ATOM 1408 O O . THR A 1 183 ? -12.909 -0.057 8.959 1.00 91.56 183 THR A O 1
ATOM 1411 N N . ALA A 1 184 ? -11.726 0.451 10.801 1.00 91.81 184 ALA A N 1
ATOM 1412 C CA . ALA A 1 184 ? -12.549 -0.250 11.770 1.00 91.81 184 ALA A CA 1
ATOM 1413 C C . ALA A 1 184 ? -12.896 0.690 12.930 1.00 91.81 184 ALA A C 1
ATOM 1415 O O . ALA A 1 184 ? -12.360 1.792 13.038 1.00 91.81 184 ALA A O 1
ATOM 1416 N N . ILE A 1 185 ? -13.816 0.264 13.791 1.00 93.69 185 ILE A N 1
ATOM 1417 C CA . ILE A 1 185 ? -14.138 0.968 15.033 1.00 93.69 185 ILE A CA 1
ATOM 1418 C C . ILE A 1 185 ? -14.023 -0.031 16.173 1.00 93.69 185 ILE A C 1
ATOM 1420 O O . ILE A 1 185 ? -14.614 -1.111 16.105 1.00 93.69 185 ILE A O 1
ATOM 1424 N N . LEU A 1 186 ? -13.287 0.331 17.224 1.00 93.44 186 LEU A N 1
ATOM 1425 C CA . LEU A 1 186 ? -13.157 -0.514 18.402 1.00 93.44 186 LEU A CA 1
ATOM 1426 C C . LEU A 1 186 ? -14.442 -0.434 19.239 1.00 93.44 186 LEU A C 1
ATOM 1428 O O . LEU A 1 186 ? -14.624 0.455 20.066 1.00 93.44 186 LEU A O 1
ATOM 1432 N N . GLY A 1 187 ? -15.365 -1.369 19.021 1.00 90.19 187 GLY A N 1
ATOM 1433 C CA . GLY A 1 187 ? -16.667 -1.396 19.689 1.00 90.19 187 GLY A CA 1
ATOM 1434 C C . GLY A 1 187 ? -17.791 -0.854 18.805 1.00 90.19 187 GLY A C 1
ATOM 1435 O O . GLY A 1 187 ? -17.961 -1.299 17.673 1.00 90.19 187 GLY A O 1
ATOM 1436 N N . ARG A 1 188 ? -18.629 0.050 19.335 1.00 87.25 188 ARG A N 1
ATOM 1437 C CA . ARG A 1 188 ? -19.806 0.562 18.608 1.00 87.25 188 ARG A CA 1
ATOM 1438 C C . ARG A 1 188 ? -19.504 1.898 17.914 1.00 87.25 188 ARG A C 1
ATOM 1440 O O . ARG A 1 188 ? -18.974 2.794 18.567 1.00 87.25 188 ARG A O 1
ATOM 1447 N N . PRO A 1 189 ? -19.890 2.067 16.635 1.00 82.44 189 PRO A N 1
ATOM 1448 C CA . PRO A 1 189 ? -19.768 3.346 15.943 1.00 82.44 189 PRO A CA 1
ATOM 1449 C C . PRO A 1 189 ? -20.686 4.406 16.552 1.00 82.44 189 PRO A C 1
ATOM 1451 O O . PRO A 1 189 ? -21.849 4.125 16.850 1.00 82.44 189 PRO A O 1
ATOM 1454 N N . ARG A 1 190 ? -20.182 5.640 16.657 1.00 81.50 190 ARG A N 1
ATOM 1455 C CA . ARG A 1 190 ? -21.013 6.826 16.910 1.00 81.50 190 ARG A CA 1
ATOM 1456 C C . ARG A 1 190 ? -21.928 7.084 15.705 1.00 81.50 190 ARG A C 1
ATOM 1458 O O . ARG A 1 190 ? -21.587 6.708 14.580 1.00 81.50 190 ARG A O 1
ATOM 1465 N N . LYS A 1 191 ? -23.097 7.697 15.922 1.00 83.19 191 LYS A N 1
ATOM 1466 C CA . LYS A 1 191 ? -24.111 7.892 14.867 1.00 83.19 191 LYS A CA 1
ATOM 1467 C C . LYS A 1 191 ? -23.571 8.758 13.726 1.00 83.19 191 LYS A C 1
ATOM 1469 O O . LYS A 1 191 ? -23.829 8.470 12.563 1.00 83.19 191 LYS A O 1
ATOM 1474 N N . GLU A 1 192 ? -22.765 9.754 14.064 1.00 81.38 192 GLU A N 1
ATOM 1475 C CA . GLU A 1 192 ? -22.152 10.718 13.153 1.00 81.38 192 GLU A CA 1
ATOM 1476 C C . GLU A 1 192 ? -21.161 10.039 12.195 1.00 81.38 192 GLU A C 1
ATOM 1478 O O . GLU A 1 192 ? -21.111 10.361 11.011 1.00 81.38 192 GLU A O 1
ATOM 1483 N N . LEU A 1 193 ? -20.421 9.031 12.677 1.00 85.00 193 LEU A N 1
ATOM 1484 C CA . LEU A 1 193 ? -19.447 8.292 11.865 1.00 85.00 193 LEU A CA 1
ATOM 1485 C C . LEU A 1 193 ? -20.109 7.410 10.806 1.00 85.00 193 LEU A C 1
ATOM 1487 O O . LEU A 1 193 ? -19.493 7.117 9.785 1.00 85.00 193 LEU A O 1
ATOM 1491 N N . ARG A 1 194 ? -21.357 6.985 11.033 1.00 85.56 194 ARG A N 1
ATOM 1492 C CA . ARG A 1 194 ? -22.091 6.150 10.080 1.00 85.56 194 ARG A CA 1
ATOM 1493 C C . ARG A 1 194 ? -22.364 6.896 8.777 1.00 85.56 194 ARG A C 1
ATOM 1495 O O . ARG A 1 194 ? -22.068 6.348 7.724 1.00 85.56 194 ARG A O 1
ATOM 1502 N N . GLY A 1 195 ? -22.862 8.131 8.858 1.00 87.25 195 GLY A N 1
ATOM 1503 C CA . GLY A 1 195 ? -23.149 8.937 7.667 1.00 87.25 195 GLY A CA 1
ATOM 1504 C C . GLY A 1 195 ? -21.881 9.243 6.869 1.00 87.25 195 GLY A C 1
ATOM 1505 O O . GLY A 1 195 ? -21.848 9.044 5.661 1.00 87.25 195 GLY A O 1
ATOM 1506 N N . VAL A 1 196 ? -20.794 9.617 7.557 1.00 87.62 196 VAL A N 1
ATOM 1507 C CA . VAL A 1 196 ? -19.482 9.830 6.916 1.00 87.62 196 VAL A CA 1
ATOM 1508 C C . VAL A 1 196 ? -19.002 8.562 6.206 1.00 87.62 196 VAL A C 1
ATOM 1510 O O . VAL A 1 196 ? -18.541 8.621 5.068 1.00 87.62 196 VAL A O 1
ATOM 1513 N N . TRP A 1 197 ? -19.125 7.407 6.862 1.00 87.19 197 TRP A N 1
ATOM 1514 C CA . TRP A 1 197 ? -18.727 6.121 6.299 1.00 87.19 197 TRP A CA 1
ATOM 1515 C C . TRP A 1 197 ? -19.557 5.723 5.073 1.00 87.19 197 TRP A C 1
ATOM 1517 O O . TRP A 1 197 ? -18.993 5.281 4.076 1.00 87.19 197 TRP A O 1
ATOM 1527 N N . GLU A 1 198 ? -20.876 5.905 5.127 1.00 89.94 198 GLU A N 1
ATOM 1528 C CA . GLU A 1 198 ? -21.786 5.630 4.010 1.00 89.94 198 GLU A CA 1
ATOM 1529 C C . GLU A 1 198 ? -21.478 6.527 2.803 1.00 89.94 198 GLU A C 1
ATOM 1531 O O . GLU A 1 198 ? -21.399 6.024 1.683 1.00 89.94 198 GLU A O 1
ATOM 1536 N N . THR A 1 199 ? -21.184 7.814 3.019 1.00 91.06 199 THR A N 1
ATOM 1537 C CA . THR A 1 199 ? -20.741 8.715 1.944 1.00 91.06 199 THR A CA 1
ATOM 1538 C C . THR A 1 199 ? -19.411 8.267 1.326 1.00 91.06 199 THR A C 1
ATOM 1540 O O . THR A 1 199 ? -19.270 8.261 0.103 1.00 91.06 199 THR A O 1
ATOM 1543 N N . ILE A 1 200 ? -18.430 7.860 2.142 1.00 90.19 200 ILE A N 1
ATOM 1544 C CA . ILE A 1 200 ? -17.132 7.366 1.644 1.00 90.19 200 ILE A CA 1
ATOM 1545 C C . ILE A 1 200 ? -17.301 6.077 0.831 1.00 90.19 200 ILE A C 1
ATOM 1547 O O . ILE A 1 200 ? -16.660 5.936 -0.210 1.00 90.19 200 ILE A O 1
ATOM 1551 N N . LEU A 1 201 ? -18.150 5.150 1.288 1.00 90.00 201 LEU A N 1
ATOM 1552 C CA . LEU A 1 201 ? -18.458 3.921 0.553 1.00 90.00 201 LEU A CA 1
ATOM 1553 C C . LEU A 1 201 ? -19.165 4.215 -0.770 1.00 90.00 201 LEU A C 1
ATOM 1555 O O . LEU A 1 201 ? -18.749 3.695 -1.794 1.00 90.00 201 LEU A O 1
ATOM 1559 N N . SER A 1 202 ? -20.155 5.107 -0.777 1.00 92.25 202 SER A N 1
ATOM 1560 C CA . SER A 1 202 ? -20.836 5.514 -2.011 1.00 92.25 202 SER A CA 1
ATOM 1561 C C . SER A 1 202 ? -19.853 6.079 -3.045 1.00 92.25 202 SER A C 1
ATOM 1563 O O . SER A 1 202 ? -19.885 5.711 -4.217 1.00 92.25 202 SER A O 1
ATOM 1565 N N . ALA A 1 203 ? -18.895 6.905 -2.612 1.00 90.75 203 ALA A N 1
ATOM 1566 C CA . ALA A 1 203 ? -17.844 7.390 -3.502 1.00 90.75 203 ALA A CA 1
ATOM 1567 C C . ALA A 1 203 ? -16.878 6.294 -3.971 1.00 90.75 203 ALA A C 1
ATOM 1569 O O . ALA A 1 203 ? -16.352 6.391 -5.081 1.00 90.75 203 ALA A O 1
ATOM 1570 N N . GLN A 1 204 ? -16.637 5.265 -3.150 1.00 90.31 204 GLN A N 1
ATOM 1571 C CA . GLN A 1 204 ? -15.867 4.093 -3.564 1.00 90.31 204 GLN A CA 1
ATOM 1572 C C . GLN A 1 204 ? -16.567 3.359 -4.688 1.00 90.31 204 GLN A C 1
ATOM 1574 O O . GLN A 1 204 ? -15.955 3.106 -5.724 1.00 90.31 204 GLN A O 1
ATOM 1579 N N . ASP A 1 205 ? -17.828 3.024 -4.454 1.00 92.62 205 ASP A N 1
ATOM 1580 C CA . ASP A 1 205 ? -18.632 2.229 -5.361 1.00 92.62 205 ASP A CA 1
ATOM 1581 C C . ASP A 1 205 ? -18.798 2.980 -6.687 1.00 92.62 205 ASP A C 1
ATOM 1583 O O . ASP A 1 205 ? -18.493 2.424 -7.737 1.00 92.62 205 ASP A O 1
ATOM 1587 N N . ALA A 1 206 ? -19.072 4.290 -6.647 1.00 92.94 206 ALA A N 1
ATOM 1588 C CA . ALA A 1 206 ? -19.154 5.133 -7.842 1.00 92.94 206 ALA A CA 1
ATOM 1589 C C . ALA A 1 206 ? -17.861 5.161 -8.680 1.00 92.94 206 ALA A C 1
ATOM 1591 O O . ALA A 1 206 ? -17.921 5.304 -9.903 1.00 92.94 206 ALA A O 1
ATOM 1592 N N . ALA A 1 207 ? -16.688 5.063 -8.046 1.00 90.81 207 ALA A N 1
ATOM 1593 C CA . ALA A 1 207 ? -15.422 4.981 -8.768 1.00 90.81 207 ALA A CA 1
ATOM 1594 C C . ALA A 1 207 ? -15.160 3.572 -9.309 1.00 90.81 207 ALA A C 1
ATOM 1596 O O . ALA A 1 207 ? -14.704 3.444 -10.438 1.00 90.81 207 ALA A O 1
ATOM 1597 N N . LEU A 1 208 ? -15.462 2.525 -8.535 1.00 90.56 208 LEU A N 1
ATOM 1598 C CA . LEU A 1 208 ? -15.313 1.133 -8.969 1.00 90.56 208 LEU A CA 1
ATOM 1599 C C . LEU A 1 208 ? -16.244 0.799 -10.140 1.00 90.56 208 LEU A C 1
ATOM 1601 O O . LEU A 1 208 ? -15.807 0.165 -11.091 1.00 90.56 208 LEU A O 1
ATOM 1605 N N . GLU A 1 209 ? -17.491 1.265 -10.108 1.00 93.00 209 GLU A N 1
ATOM 1606 C CA . GLU A 1 209 ? -18.461 1.108 -11.201 1.00 93.00 209 GLU A CA 1
ATOM 1607 C C . GLU A 1 209 ? -18.020 1.816 -12.486 1.00 93.00 209 GLU A C 1
ATOM 1609 O O . GLU A 1 209 ? -18.414 1.428 -13.580 1.00 93.00 209 GLU A O 1
ATOM 1614 N N . ALA A 1 210 ? -17.201 2.858 -12.359 1.00 90.94 210 ALA A N 1
ATOM 1615 C CA . ALA A 1 210 ? -16.654 3.596 -13.487 1.00 90.94 210 ALA A CA 1
ATOM 1616 C C . ALA A 1 210 ? -15.360 2.995 -14.048 1.00 90.94 210 ALA A C 1
ATOM 1618 O O . ALA A 1 210 ? -14.880 3.451 -15.085 1.00 90.94 210 ALA A O 1
ATOM 1619 N N . LEU A 1 211 ? -14.760 2.024 -13.351 1.00 88.81 211 LEU A N 1
ATOM 1620 C CA . LEU A 1 211 ? -13.565 1.337 -13.819 1.00 88.81 211 LEU A CA 1
ATOM 1621 C C . LEU A 1 211 ? -13.945 0.293 -14.868 1.00 88.81 211 LEU A C 1
ATOM 1623 O O . LEU A 1 211 ? -14.190 -0.871 -14.555 1.00 88.81 211 LEU A O 1
ATOM 1627 N N . GLU A 1 212 ? -13.915 0.701 -16.127 1.00 86.31 212 GLU A N 1
ATOM 1628 C CA . GLU A 1 212 ? -14.088 -0.197 -17.261 1.00 86.31 212 GLU A CA 1
ATOM 1629 C C . GLU A 1 212 ? -13.048 0.073 -18.358 1.00 86.31 212 GLU A C 1
ATOM 1631 O O . GLU A 1 212 ? -12.440 1.148 -18.388 1.00 86.31 212 GLU A O 1
ATOM 1636 N N . PRO A 1 213 ? -12.797 -0.897 -19.258 1.00 86.00 213 PRO A N 1
ATOM 1637 C CA . PRO A 1 213 ? -11.888 -0.695 -20.376 1.00 86.00 213 PRO A CA 1
ATOM 1638 C C . PRO A 1 213 ? -12.290 0.522 -21.227 1.00 86.00 213 PRO A C 1
ATOM 1640 O O . PRO A 1 213 ? -13.401 0.559 -21.745 1.00 86.00 213 PRO A O 1
ATOM 1643 N N . GLY A 1 214 ? -11.377 1.473 -21.417 1.00 84.94 214 GLY A N 1
ATOM 1644 C CA . GLY A 1 214 ? -11.603 2.720 -22.154 1.00 84.94 214 GLY A CA 1
ATOM 1645 C C . GLY A 1 214 ? -12.069 3.897 -21.291 1.00 84.94 214 GLY A C 1
ATOM 1646 O O . GLY A 1 214 ? -12.208 4.999 -21.811 1.00 84.94 214 GLY A O 1
ATOM 1647 N N . ALA A 1 215 ? -12.298 3.706 -19.988 1.00 87.12 215 ALA A N 1
ATOM 1648 C CA . ALA A 1 215 ? -12.671 4.808 -19.107 1.00 87.12 215 ALA A CA 1
ATOM 1649 C C . ALA A 1 215 ? -11.496 5.775 -18.879 1.00 87.12 215 ALA A C 1
ATOM 1651 O O . ALA A 1 215 ? -10.365 5.350 -18.623 1.00 87.12 215 ALA A O 1
ATOM 1652 N N . SER A 1 216 ? -11.770 7.084 -18.883 1.00 88.38 216 SER A N 1
ATOM 1653 C CA . SER A 1 216 ? -10.782 8.087 -18.475 1.00 88.38 216 SER A CA 1
ATOM 1654 C C . SER A 1 216 ? -10.541 8.014 -16.967 1.00 88.38 216 SER A C 1
ATOM 1656 O O . SER A 1 216 ? -11.474 8.075 -16.161 1.00 88.38 216 SER A O 1
ATOM 1658 N N . ALA A 1 217 ? -9.272 7.976 -16.556 1.00 87.50 217 ALA A N 1
ATOM 1659 C CA . ALA A 1 217 ? -8.895 8.026 -15.145 1.00 87.50 217 ALA A CA 1
ATOM 1660 C C . ALA A 1 217 ? -9.406 9.304 -14.440 1.00 87.50 217 ALA A C 1
ATOM 1662 O O . ALA A 1 217 ? -9.699 9.286 -13.239 1.00 87.50 217 ALA A O 1
ATOM 1663 N N . SER A 1 218 ? -9.552 10.404 -15.185 1.00 87.75 218 SER A N 1
ATOM 1664 C CA . SER A 1 218 ? -10.101 11.662 -14.671 1.00 87.75 218 SER A CA 1
ATOM 1665 C C . SER A 1 218 ? -11.623 11.609 -14.471 1.00 87.75 218 SER A C 1
ATOM 1667 O O . SER A 1 218 ? -12.124 12.137 -13.475 1.00 87.75 218 SER A O 1
ATOM 1669 N N . ASP A 1 219 ? -12.352 10.889 -15.328 1.00 90.00 219 ASP A N 1
ATOM 1670 C CA . ASP A 1 219 ? -13.798 10.682 -15.182 1.00 90.00 219 ASP A CA 1
ATOM 1671 C C . ASP A 1 219 ? -14.118 9.799 -13.974 1.00 90.00 219 ASP A C 1
ATOM 1673 O O . ASP A 1 219 ? -15.038 10.096 -13.205 1.00 90.00 219 ASP A O 1
ATOM 1677 N N . VAL A 1 220 ? -13.320 8.749 -13.750 1.0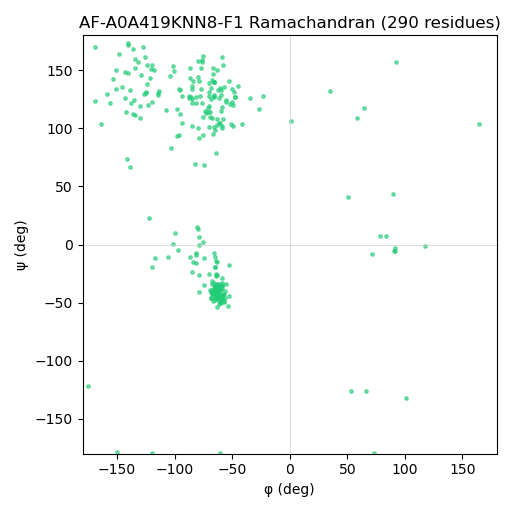0 91.06 220 VAL A N 1
ATOM 1678 C CA . VAL A 1 220 ? -13.419 7.899 -12.552 1.00 91.06 220 VAL A CA 1
ATOM 1679 C C . VAL A 1 220 ? -13.214 8.728 -11.283 1.00 91.06 220 VAL A C 1
ATOM 1681 O O . VAL A 1 220 ? -14.003 8.628 -10.339 1.00 91.06 220 VAL A O 1
ATOM 1684 N N . TYR A 1 221 ? -12.203 9.604 -11.272 1.00 90.44 221 TYR A N 1
ATOM 1685 C CA . TYR A 1 221 ? -12.003 10.554 -10.177 1.00 90.44 221 TYR A CA 1
ATOM 1686 C C . TYR A 1 221 ? -13.223 11.470 -9.991 1.00 90.44 221 TYR A C 1
ATOM 1688 O O . TYR A 1 221 ? -13.706 11.640 -8.869 1.00 90.44 221 TYR A O 1
ATOM 1696 N N . GLY A 1 222 ? -13.747 12.036 -11.083 1.00 91.69 222 GLY A N 1
ATOM 1697 C CA . GLY A 1 222 ? -14.895 12.942 -11.059 1.00 91.69 222 GLY A CA 1
ATOM 1698 C C . GLY A 1 222 ? -16.169 12.297 -10.507 1.00 91.69 222 GLY A C 1
ATOM 1699 O O . GLY A 1 222 ? -16.941 12.956 -9.806 1.00 91.69 222 GLY A O 1
ATOM 1700 N N . ARG A 1 223 ? -16.379 10.998 -10.753 1.00 93.00 223 ARG A N 1
ATOM 1701 C CA . ARG A 1 223 ? -17.513 10.237 -10.201 1.00 93.00 223 ARG A CA 1
ATOM 1702 C C . ARG A 1 223 ? -17.413 10.055 -8.687 1.00 93.00 223 ARG A C 1
ATOM 1704 O O . ARG A 1 223 ? -18.389 10.351 -7.997 1.00 93.00 223 ARG A O 1
ATOM 1711 N N . ALA A 1 224 ? -16.242 9.679 -8.166 1.00 91.62 224 ALA A N 1
ATOM 1712 C CA . ALA A 1 224 ? -15.999 9.671 -6.718 1.00 91.62 224 ALA A CA 1
ATOM 1713 C C . ALA A 1 224 ? -16.197 11.061 -6.098 1.00 91.62 224 ALA A C 1
ATOM 1715 O O . ALA A 1 224 ? -16.810 11.190 -5.037 1.00 91.62 224 ALA A O 1
ATOM 1716 N N . GLU A 1 225 ? -15.693 12.112 -6.753 1.00 92.12 225 GLU A N 1
ATOM 1717 C CA . GLU A 1 225 ? -15.824 13.482 -6.251 1.00 92.12 225 GLU A CA 1
ATOM 1718 C C . GLU A 1 225 ? -17.266 13.949 -6.164 1.00 92.12 225 GLU A C 1
ATOM 1720 O O . GLU A 1 225 ? -17.668 14.530 -5.150 1.00 92.12 225 GLU A O 1
ATOM 1725 N N . ARG A 1 226 ? -18.057 13.659 -7.194 1.00 93.50 226 ARG A N 1
ATOM 1726 C CA . ARG A 1 226 ? -19.479 13.970 -7.191 1.00 93.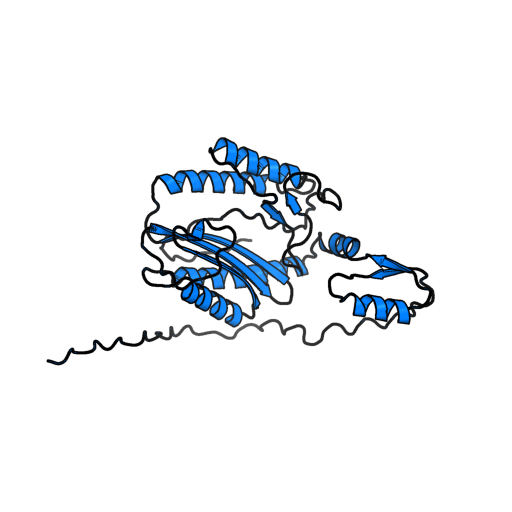50 226 ARG A CA 1
ATOM 1727 C C . ARG A 1 226 ? -20.203 13.251 -6.051 1.00 93.50 226 ARG A C 1
ATOM 1729 O O . ARG A 1 226 ? -20.894 13.927 -5.293 1.00 93.50 226 ARG A O 1
ATOM 1736 N N . ALA A 1 227 ? -19.979 11.947 -5.883 1.00 93.44 227 ALA A N 1
ATOM 1737 C CA . ALA A 1 227 ? -20.613 11.152 -4.830 1.00 93.44 227 ALA A CA 1
ATOM 1738 C C . ALA A 1 227 ? -20.254 11.644 -3.413 1.00 93.44 227 ALA A C 1
ATOM 1740 O O . ALA A 1 227 ? -21.136 11.778 -2.564 1.00 93.44 227 ALA A O 1
ATOM 1741 N N . LEU A 1 228 ? -18.986 12.008 -3.155 1.00 91.69 228 LEU A N 1
ATOM 1742 C CA . LEU A 1 228 ? -18.619 12.621 -1.871 1.00 91.69 228 LEU A CA 1
ATOM 1743 C C . LEU A 1 228 ? -19.353 13.944 -1.642 1.00 91.69 228 LEU A C 1
ATOM 1745 O O . LEU A 1 228 ? -19.869 14.173 -0.547 1.00 91.69 228 LEU A O 1
ATOM 1749 N N . ARG A 1 229 ? -19.409 14.803 -2.669 1.00 93.12 229 ARG A N 1
ATOM 1750 C CA . ARG A 1 229 ? -20.051 16.120 -2.585 1.00 93.12 229 ARG A CA 1
ATOM 1751 C C . ARG A 1 229 ? -21.550 16.011 -2.318 1.00 93.12 229 ARG A C 1
ATOM 1753 O O . ARG A 1 229 ? -22.070 16.795 -1.529 1.00 93.12 229 ARG A O 1
ATOM 1760 N N . GLU A 1 230 ? -22.225 15.061 -2.958 1.00 94.25 230 GLU A N 1
ATOM 1761 C CA . GLU A 1 230 ? -23.650 14.771 -2.748 1.00 94.25 230 GLU A CA 1
ATOM 1762 C C . GLU A 1 230 ? -23.925 14.280 -1.323 1.00 94.25 230 GLU A C 1
ATOM 1764 O O . GLU A 1 230 ? -24.887 14.719 -0.699 1.00 94.25 230 GLU A O 1
ATOM 1769 N N . GLY A 1 231 ? -23.032 13.464 -0.757 1.00 91.00 231 GLY A N 1
ATOM 1770 C CA . GLY A 1 231 ? -23.093 13.051 0.647 1.00 91.00 231 GLY A CA 1
ATOM 1771 C C . GLY A 1 231 ? -22.545 14.077 1.650 1.00 91.00 231 GLY A C 1
ATOM 1772 O O . GLY A 1 231 ? -22.264 13.715 2.794 1.00 91.00 231 GLY A O 1
ATOM 1773 N N . GLY A 1 232 ? -22.353 15.336 1.238 1.00 91.69 232 GLY A N 1
ATOM 1774 C CA . GLY A 1 232 ? -21.961 16.450 2.109 1.00 91.69 232 GLY A CA 1
ATOM 1775 C C . GLY A 1 232 ? -20.476 16.515 2.483 1.00 91.69 232 GLY A C 1
ATOM 1776 O O . GLY A 1 232 ? -20.093 17.359 3.293 1.00 91.69 232 GLY A O 1
ATOM 1777 N N . LEU A 1 233 ? -19.625 15.667 1.898 1.00 87.62 233 LEU A N 1
ATOM 1778 C CA . LEU A 1 233 ? -18.179 15.660 2.128 1.00 87.62 233 LEU A CA 1
ATOM 1779 C C . LEU A 1 233 ? -17.427 16.364 0.991 1.00 87.62 233 LEU A C 1
ATOM 1781 O O . LEU A 1 233 ? -17.837 16.371 -0.167 1.00 87.62 233 LEU A O 1
ATOM 1785 N N . ARG A 1 234 ? -16.288 16.978 1.313 1.00 85.50 234 ARG A N 1
ATOM 1786 C CA . ARG A 1 234 ? -15.402 17.642 0.343 1.00 85.50 234 ARG A CA 1
ATOM 1787 C C . ARG A 1 234 ? -13.950 17.280 0.630 1.00 85.50 234 ARG A C 1
ATOM 1789 O O . ARG A 1 234 ? -13.638 16.750 1.691 1.00 85.50 234 ARG A O 1
ATOM 1796 N N . GLY A 1 235 ? -13.061 17.606 -0.306 1.00 68.06 235 GLY A N 1
ATOM 1797 C CA . GLY A 1 235 ? -11.620 17.457 -0.096 1.00 68.06 235 GLY A CA 1
ATOM 1798 C C . GLY A 1 235 ? -11.065 16.097 -0.510 1.00 68.06 235 GLY A C 1
ATOM 1799 O O . GLY A 1 235 ? -10.222 15.535 0.184 1.00 68.06 235 GLY A O 1
ATOM 1800 N N . LEU A 1 236 ? -11.487 15.575 -1.665 1.00 68.00 236 LEU A N 1
ATOM 1801 C CA . LEU A 1 236 ? -10.690 14.550 -2.333 1.00 68.00 236 LEU A CA 1
ATOM 1802 C C . LEU A 1 236 ? -9.323 15.129 -2.687 1.00 68.00 236 LEU A C 1
ATOM 1804 O O . LEU A 1 236 ? -9.231 16.169 -3.343 1.00 68.00 236 LEU A O 1
ATOM 1808 N N . GLY A 1 237 ? -8.268 14.443 -2.245 1.00 69.88 237 GLY A N 1
ATOM 1809 C CA . GLY A 1 237 ? -6.894 14.788 -2.589 1.00 69.88 237 GLY A CA 1
ATOM 1810 C C . GLY A 1 237 ? -6.644 14.728 -4.098 1.00 69.88 237 GLY A C 1
ATOM 1811 O O . GLY A 1 237 ? -7.520 14.382 -4.888 1.00 69.88 237 GLY A O 1
ATOM 1812 N N . LEU A 1 238 ? -5.415 15.019 -4.518 1.00 72.44 238 LEU A N 1
ATOM 1813 C CA . LEU A 1 238 ? -5.052 15.093 -5.940 1.00 72.44 238 LEU A CA 1
ATOM 1814 C C . LEU A 1 238 ? -5.153 13.749 -6.694 1.00 72.44 238 LEU A C 1
ATOM 1816 O O . LEU A 1 238 ? -4.988 13.719 -7.912 1.00 72.44 238 LEU A O 1
ATOM 1820 N N . SER A 1 239 ? -5.331 12.631 -5.988 1.00 81.81 239 SER A N 1
ATOM 1821 C CA . SER A 1 239 ? -5.441 11.284 -6.552 1.00 81.81 239 SER A CA 1
ATOM 1822 C C . SER A 1 239 ? -6.252 10.380 -5.630 1.00 81.81 239 SER A C 1
ATOM 1824 O O . SER A 1 239 ? -6.080 10.450 -4.410 1.00 81.81 239 SER A O 1
ATOM 1826 N N . ILE A 1 240 ? -7.068 9.499 -6.206 1.00 85.38 240 ILE A N 1
ATOM 1827 C CA . ILE A 1 240 ? -7.750 8.406 -5.498 1.00 85.38 240 ILE A CA 1
ATOM 1828 C C . ILE A 1 240 ? -7.140 7.043 -5.776 1.00 85.38 240 ILE A C 1
ATOM 1830 O O . ILE A 1 240 ? -7.473 6.092 -5.081 1.00 85.38 240 ILE A O 1
ATOM 1834 N N . GLY A 1 241 ? -6.240 6.923 -6.747 1.00 86.25 241 GLY A N 1
ATOM 1835 C CA . GLY A 1 241 ? -5.655 5.632 -7.074 1.00 86.25 241 GLY A CA 1
ATOM 1836 C C . GLY A 1 241 ? -4.474 5.714 -8.020 1.00 86.25 241 GLY A C 1
ATOM 1837 O O . GLY A 1 241 ? -4.157 6.769 -8.573 1.00 86.25 241 GLY A O 1
ATOM 1838 N N . SER A 1 242 ? -3.808 4.579 -8.169 1.00 89.75 242 SER A N 1
ATOM 1839 C CA . SER A 1 242 ? -2.745 4.362 -9.144 1.00 89.75 242 SER A CA 1
ATOM 1840 C C . SER A 1 242 ? -2.748 2.901 -9.586 1.00 89.75 242 SER A C 1
ATOM 1842 O O . SER A 1 242 ? -3.295 2.047 -8.880 1.00 89.75 242 SER A O 1
ATOM 1844 N N . GLY A 1 243 ? -2.073 2.598 -10.689 1.00 91.25 243 GLY A N 1
ATOM 1845 C CA . GLY A 1 243 ? -1.602 1.249 -10.966 1.00 91.25 243 GLY A CA 1
ATOM 1846 C C . GLY A 1 243 ? -0.669 0.737 -9.862 1.00 91.25 243 GLY A C 1
ATOM 1847 O O . GLY A 1 243 ? -0.128 1.505 -9.051 1.00 91.25 243 GLY A O 1
ATOM 1848 N N . ILE A 1 244 ? -0.516 -0.583 -9.824 1.00 93.38 244 ILE A N 1
ATOM 1849 C CA . ILE A 1 244 ? 0.393 -1.315 -8.941 1.00 93.38 244 ILE A CA 1
ATOM 1850 C C . ILE A 1 244 ? 0.982 -2.511 -9.703 1.00 93.38 244 ILE A C 1
ATOM 1852 O O . ILE A 1 244 ? 0.320 -3.064 -10.588 1.00 93.38 244 ILE A O 1
ATOM 1856 N N . GLY A 1 245 ? 2.215 -2.884 -9.376 1.00 94.44 245 GLY A N 1
ATOM 1857 C CA . GLY A 1 245 ? 2.968 -3.923 -10.076 1.00 94.44 245 GLY A CA 1
ATOM 1858 C C . GLY A 1 245 ? 4.298 -4.190 -9.376 1.00 94.44 245 GLY A C 1
ATOM 1859 O O . GLY A 1 245 ? 4.314 -4.517 -8.191 1.00 94.44 245 GLY A O 1
ATOM 1860 N N . LEU A 1 246 ? 5.409 -4.021 -10.092 1.00 93.31 246 LEU A N 1
ATOM 1861 C CA . LEU A 1 246 ? 6.762 -4.068 -9.519 1.00 93.31 246 LEU A CA 1
ATOM 1862 C C . LEU A 1 246 ? 7.113 -2.805 -8.715 1.00 93.31 246 LEU A C 1
ATOM 1864 O O . LEU A 1 246 ? 8.096 -2.798 -7.985 1.00 93.31 246 LEU A O 1
ATOM 1868 N N . GLU A 1 247 ? 6.311 -1.744 -8.817 1.00 91.38 247 GLU A N 1
ATOM 1869 C CA . GLU A 1 247 ? 6.396 -0.547 -7.984 1.00 91.38 247 GLU A CA 1
ATOM 1870 C C . GLU A 1 247 ? 5.115 -0.364 -7.165 1.00 91.38 247 GLU A C 1
ATOM 1872 O O . GLU A 1 247 ? 3.999 -0.693 -7.583 1.00 91.38 247 GLU A O 1
ATOM 1877 N N . ALA A 1 248 ? 5.270 0.249 -5.990 1.00 89.31 248 ALA A N 1
ATOM 1878 C CA . ALA A 1 248 ? 4.142 0.599 -5.137 1.00 89.31 248 ALA A CA 1
ATOM 1879 C C . ALA A 1 248 ? 3.217 1.650 -5.772 1.00 89.31 248 ALA A C 1
ATOM 1881 O O . ALA A 1 248 ? 2.086 1.774 -5.317 1.00 89.31 248 ALA A O 1
ATOM 1882 N N . TYR A 1 249 ? 3.667 2.417 -6.766 1.00 89.06 249 TYR A N 1
ATOM 1883 C CA . TYR A 1 249 ? 2.849 3.379 -7.504 1.00 89.06 249 TYR A CA 1
ATOM 1884 C C . TYR A 1 249 ? 3.260 3.366 -8.974 1.00 89.06 249 TYR A C 1
ATOM 1886 O O . TYR A 1 249 ? 4.361 3.788 -9.308 1.00 89.06 249 TYR A O 1
ATOM 1894 N N . GLU A 1 250 ? 2.355 2.926 -9.842 1.00 89.06 250 GLU A N 1
ATOM 1895 C CA . GLU A 1 250 ? 2.558 2.893 -11.290 1.00 89.06 250 GLU A CA 1
ATOM 1896 C C . GLU A 1 250 ? 1.432 3.636 -12.014 1.00 89.06 250 GLU A C 1
ATOM 1898 O O . GLU A 1 250 ? 0.351 3.832 -11.447 1.00 89.06 250 GLU A O 1
ATOM 1903 N N . PRO A 1 251 ? 1.639 4.041 -13.275 1.00 88.25 251 PRO A N 1
ATOM 1904 C CA . PRO A 1 251 ? 0.541 4.445 -14.139 1.00 88.25 251 PRO A CA 1
ATOM 1905 C C . PRO A 1 251 ? -0.517 3.329 -14.326 1.00 88.25 251 PRO A C 1
ATOM 1907 O O . PRO A 1 251 ? -0.201 2.139 -14.209 1.00 88.25 251 PRO A O 1
ATOM 1910 N N . PRO A 1 252 ? -1.777 3.695 -14.625 1.00 87.19 252 PRO A N 1
ATOM 1911 C CA . PRO A 1 252 ? -2.292 5.062 -14.683 1.00 87.19 252 PRO A CA 1
ATOM 1912 C C . PRO A 1 252 ? -2.519 5.634 -13.280 1.00 87.19 252 PRO A C 1
ATOM 1914 O O . PRO A 1 252 ? -2.730 4.908 -12.310 1.00 87.19 252 PRO A O 1
ATOM 1917 N N . ARG A 1 253 ? -2.518 6.962 -13.171 1.00 87.06 253 ARG A N 1
ATOM 1918 C CA . ARG A 1 253 ? -2.936 7.670 -11.958 1.00 87.06 253 ARG A CA 1
ATOM 1919 C C . ARG A 1 253 ? -4.400 8.082 -12.092 1.00 87.06 253 ARG A C 1
ATOM 1921 O O . ARG A 1 253 ? -4.765 8.701 -13.081 1.00 87.06 253 ARG A O 1
ATOM 1928 N N . ILE A 1 254 ? -5.207 7.826 -11.064 1.00 88.44 254 ILE A N 1
ATOM 1929 C CA . ILE A 1 254 ? -6.622 8.225 -11.014 1.00 88.44 254 ILE A CA 1
ATOM 1930 C C . ILE A 1 254 ? -6.734 9.522 -10.211 1.00 88.44 254 ILE A C 1
ATOM 1932 O O . ILE A 1 254 ? -6.788 9.487 -8.981 1.00 88.44 254 ILE A O 1
ATOM 1936 N N . GLY A 1 255 ? -6.714 10.675 -10.882 1.00 84.50 255 GLY A N 1
ATOM 1937 C CA . GLY A 1 255 ? -6.630 11.995 -10.246 1.00 84.50 255 GLY A CA 1
ATOM 1938 C C . GLY A 1 255 ? -7.308 13.117 -11.031 1.00 84.50 255 GLY A C 1
ATOM 1939 O O . GLY A 1 255 ? -7.890 12.883 -12.086 1.00 84.50 255 GLY A O 1
ATOM 1940 N N . ARG A 1 256 ? -7.225 14.351 -10.507 1.00 74.75 256 ARG A N 1
ATOM 1941 C CA . ARG A 1 256 ? -7.722 15.544 -11.215 1.00 74.75 256 ARG A CA 1
ATOM 1942 C C . ARG A 1 256 ? -6.836 15.869 -12.410 1.00 74.75 256 ARG A C 1
ATOM 1944 O O . ARG A 1 256 ? -5.638 16.089 -12.231 1.00 74.75 256 ARG A O 1
ATOM 1951 N N . GLY A 1 257 ? -7.463 16.027 -13.571 1.00 62.28 257 GLY A N 1
ATOM 1952 C CA . GLY A 1 257 ? -6.809 16.487 -14.790 1.00 62.28 257 GLY A CA 1
ATOM 1953 C C . GLY A 1 257 ? -5.891 15.446 -15.429 1.00 62.28 257 GLY A C 1
ATOM 1954 O O . GLY A 1 257 ? -5.745 14.322 -14.952 1.00 62.28 257 GLY A O 1
ATOM 1955 N N . ARG A 1 258 ? -5.271 15.858 -16.533 1.00 51.78 258 ARG A N 1
ATOM 1956 C CA . ARG A 1 258 ? -4.397 15.023 -17.355 1.00 51.78 258 ARG A CA 1
ATOM 1957 C C . ARG A 1 258 ? -3.040 14.864 -16.666 1.00 51.78 258 ARG A C 1
ATOM 1959 O O . ARG A 1 258 ? -2.375 15.862 -16.385 1.00 51.78 258 ARG A O 1
ATOM 1966 N N . ALA A 1 259 ? -2.616 13.637 -16.372 1.00 47.19 259 ALA A N 1
ATOM 1967 C CA . ALA A 1 259 ? -1.261 13.404 -15.876 1.00 47.19 259 ALA A CA 1
ATOM 1968 C C . ALA A 1 259 ? -0.225 13.723 -16.982 1.00 47.19 259 ALA A C 1
ATOM 1970 O O . ALA A 1 259 ? -0.500 13.477 -18.162 1.00 47.19 259 ALA A O 1
ATOM 1971 N N . PRO A 1 260 ? 0.975 14.236 -16.646 1.00 37.72 260 PRO A N 1
ATOM 1972 C CA . PRO A 1 260 ? 2.092 14.250 -17.589 1.00 37.72 260 PRO A CA 1
ATOM 1973 C C . PRO A 1 260 ? 2.393 12.801 -18.005 1.00 37.72 260 PRO A C 1
ATOM 1975 O O . PRO A 1 260 ? 2.680 11.974 -17.142 1.00 37.72 260 PRO A O 1
ATOM 1978 N N . GLY A 1 261 ? 2.261 12.491 -19.299 1.00 45.19 261 GLY A N 1
ATOM 1979 C CA . GLY A 1 261 ? 2.298 11.117 -19.831 1.00 45.19 261 GLY A CA 1
ATOM 1980 C C . GLY A 1 261 ? 1.003 10.649 -20.512 1.00 45.19 261 GLY A C 1
ATOM 1981 O O . GLY A 1 261 ? 0.978 9.547 -21.044 1.00 45.19 261 GLY A O 1
ATOM 1982 N N . GLY A 1 262 ? -0.038 11.491 -20.548 1.00 41.06 262 GLY A N 1
ATOM 1983 C CA . GLY A 1 262 ? -1.306 11.201 -21.225 1.00 41.06 262 GLY A CA 1
ATOM 1984 C C . GLY A 1 262 ? -2.343 10.571 -20.296 1.00 41.06 262 GLY A C 1
ATOM 1985 O O . GLY A 1 262 ? -2.007 10.007 -19.254 1.00 41.06 262 GLY A O 1
ATOM 1986 N N . ASP A 1 263 ? -3.621 10.703 -20.660 1.00 44.75 263 ASP A N 1
ATOM 1987 C CA . ASP A 1 263 ? -4.653 9.836 -20.096 1.00 44.75 263 ASP A CA 1
ATOM 1988 C C . ASP A 1 263 ? -4.304 8.425 -20.553 1.00 44.75 263 ASP A C 1
ATOM 1990 O O . ASP A 1 263 ? -4.483 8.077 -21.717 1.00 44.75 263 ASP A O 1
ATOM 1994 N N . GLY A 1 264 ? -3.727 7.627 -19.661 1.00 47.81 264 GLY A N 1
ATOM 1995 C CA . GLY A 1 264 ? -3.805 6.193 -19.849 1.00 47.81 264 GLY A CA 1
ATOM 1996 C C . GLY A 1 264 ? -5.276 5.857 -19.701 1.00 47.81 264 GLY A C 1
ATOM 1997 O O . GLY A 1 264 ? -5.771 5.848 -18.571 1.00 47.81 264 GLY A O 1
ATOM 1998 N N . ASP A 1 265 ? -5.973 5.653 -20.820 1.00 49.88 265 ASP A N 1
ATOM 1999 C CA . ASP A 1 265 ? -7.271 4.993 -20.802 1.00 49.88 265 ASP A CA 1
ATOM 2000 C C . ASP A 1 265 ? -7.143 3.770 -19.900 1.00 49.88 265 ASP A C 1
ATOM 2002 O O . ASP A 1 265 ? -6.134 3.049 -19.929 1.00 49.88 265 ASP A O 1
ATOM 2006 N N . ILE A 1 266 ? -8.144 3.552 -19.053 1.00 52.09 266 ILE A N 1
ATOM 2007 C CA . ILE A 1 266 ? -8.141 2.369 -18.213 1.00 52.09 266 ILE A CA 1
ATOM 2008 C C . ILE A 1 266 ? -8.205 1.174 -19.152 1.00 52.09 266 ILE A C 1
ATOM 2010 O O . ILE A 1 266 ? -9.210 0.940 -19.808 1.00 52.09 266 ILE A O 1
ATOM 2014 N N . HIS A 1 267 ? -7.117 0.428 -19.291 1.00 43.22 267 HIS A N 1
ATOM 2015 C CA . HIS A 1 267 ? -7.099 -0.744 -20.155 1.00 43.22 267 HIS A CA 1
ATOM 2016 C C . HIS A 1 267 ? -7.598 -1.960 -19.378 1.00 43.22 267 HIS A C 1
ATOM 2018 O O . HIS A 1 267 ? -7.404 -2.069 -18.168 1.00 43.22 267 HIS A O 1
ATOM 2024 N N . ARG A 1 268 ? -8.192 -2.927 -20.089 1.00 28.05 268 ARG A N 1
ATOM 2025 C CA . ARG A 1 268 ? -8.838 -4.129 -19.523 1.00 28.05 268 ARG A CA 1
ATOM 2026 C C . ARG A 1 268 ? -7.967 -4.944 -18.549 1.00 28.05 268 ARG A C 1
ATOM 2028 O O . ARG A 1 268 ? -8.510 -5.742 -17.797 1.00 28.05 268 ARG A O 1
ATOM 2035 N N . CYS A 1 269 ? -6.645 -4.752 -18.550 1.00 32.06 269 CYS A N 1
ATOM 2036 C CA . CYS A 1 269 ? -5.702 -5.461 -17.681 1.00 32.06 269 CYS A CA 1
ATOM 2037 C C . CYS A 1 269 ? -4.841 -4.549 -16.789 1.00 32.06 269 CYS A C 1
ATOM 2039 O O . CYS A 1 269 ? -3.752 -4.931 -16.359 1.00 32.06 269 CYS A O 1
ATOM 2041 N N . GLN A 1 270 ? -5.300 -3.330 -16.514 1.00 39.81 270 GLN A N 1
ATOM 2042 C CA . GLN A 1 270 ? -4.757 -2.530 -15.422 1.00 39.81 270 GLN A CA 1
ATOM 2043 C C . GLN A 1 270 ? -5.465 -2.933 -14.125 1.00 39.81 270 GLN A C 1
ATOM 2045 O O . GLN A 1 270 ? -6.683 -3.088 -14.104 1.00 39.81 270 GLN A O 1
ATOM 2050 N N . ILE A 1 271 ? -4.711 -3.086 -13.034 1.00 42.41 271 ILE A N 1
ATOM 2051 C CA . ILE A 1 271 ? -5.267 -3.244 -11.683 1.00 42.41 271 ILE A CA 1
ATOM 2052 C C . ILE A 1 271 ? -5.105 -1.898 -10.971 1.00 42.41 271 ILE A C 1
ATOM 2054 O O . ILE A 1 271 ? -4.102 -1.677 -10.283 1.00 42.41 271 ILE A O 1
ATOM 2058 N N . PRO A 1 272 ? -6.027 -0.944 -11.179 1.00 41.06 272 PRO A N 1
ATOM 2059 C CA . PRO A 1 272 ? -6.021 0.287 -10.417 1.00 41.06 272 PRO A CA 1
ATOM 2060 C C . PRO A 1 272 ? -6.381 -0.012 -8.962 1.00 41.06 272 PRO A C 1
ATOM 2062 O O . PRO A 1 272 ? -7.430 -0.571 -8.649 1.00 41.06 272 PRO A O 1
ATOM 2065 N N . GLN A 1 273 ? -5.515 0.401 -8.045 1.00 44.72 273 GLN A N 1
ATOM 2066 C CA . GLN A 1 273 ? -5.820 0.389 -6.621 1.00 44.72 273 GLN A CA 1
ATOM 2067 C C . GLN A 1 273 ? -6.563 1.681 -6.278 1.00 44.72 273 GLN A C 1
ATOM 2069 O O . GLN A 1 273 ? -5.937 2.737 -6.152 1.00 44.72 273 GLN A O 1
ATOM 2074 N N . ILE A 1 274 ? -7.888 1.606 -6.120 1.00 41.06 274 ILE A N 1
ATOM 2075 C CA . ILE A 1 274 ? -8.691 2.725 -5.612 1.00 41.06 274 ILE A CA 1
ATOM 2076 C C . ILE A 1 274 ? -8.600 2.760 -4.088 1.00 41.06 274 ILE A C 1
ATOM 2078 O O . ILE A 1 274 ? -8.958 1.819 -3.381 1.00 41.06 274 ILE A O 1
ATOM 2082 N N . ARG A 1 275 ? -8.133 3.891 -3.567 1.00 47.81 275 ARG A N 1
ATOM 2083 C CA . ARG A 1 275 ? -8.017 4.194 -2.145 1.00 47.81 275 ARG A CA 1
ATOM 2084 C C . ARG A 1 275 ? -9.349 4.677 -1.598 1.00 47.81 275 ARG A C 1
ATOM 2086 O O . ARG A 1 275 ? -9.480 5.838 -1.229 1.00 47.81 275 ARG A O 1
ATOM 2093 N N . LEU A 1 276 ? -10.316 3.778 -1.511 1.00 38.06 276 LEU A N 1
ATOM 2094 C CA . LEU A 1 276 ? -11.507 3.981 -0.698 1.00 38.06 276 LEU A CA 1
ATOM 2095 C C . LEU A 1 276 ? -11.775 2.684 0.093 1.00 38.06 276 LEU A C 1
ATOM 2097 O O . LEU A 1 276 ? -11.233 1.620 -0.210 1.00 38.06 276 LEU A O 1
ATOM 2101 N N . LEU A 1 277 ? -12.405 2.812 1.254 1.00 33.84 277 LEU A N 1
ATOM 2102 C CA . LEU A 1 277 ? -12.213 1.896 2.380 1.00 33.84 277 LEU A CA 1
ATOM 2103 C C . LEU A 1 277 ? -13.287 0.798 2.382 1.00 33.84 277 LEU A C 1
ATOM 2105 O O . LEU A 1 277 ? -14.443 1.081 2.667 1.00 33.84 277 LEU A O 1
ATOM 2109 N N . ARG A 1 278 ? -12.920 -0.469 2.135 1.00 27.61 278 ARG A N 1
ATOM 2110 C CA . ARG A 1 278 ? -13.896 -1.575 2.112 1.00 27.61 278 ARG A CA 1
ATOM 2111 C C . ARG A 1 278 ? -14.179 -2.160 3.510 1.00 27.61 278 ARG A C 1
ATOM 2113 O O . ARG A 1 278 ? -13.258 -2.455 4.261 1.00 27.61 278 ARG A O 1
ATOM 2120 N N . ARG A 1 279 ? -15.482 -2.334 3.776 1.00 29.14 279 ARG A N 1
ATOM 2121 C CA . ARG A 1 279 ? -16.255 -3.239 4.670 1.00 29.14 279 ARG A CA 1
ATOM 2122 C C . ARG A 1 279 ? -15.727 -3.693 6.057 1.00 29.14 279 ARG A C 1
ATOM 2124 O O . ARG A 1 279 ? -14.655 -4.258 6.208 1.00 29.14 279 ARG A O 1
ATOM 2131 N N . ARG A 1 280 ? -16.652 -3.564 7.027 1.00 27.64 280 ARG A N 1
ATOM 2132 C CA . ARG A 1 280 ? -16.789 -4.199 8.360 1.00 27.64 280 ARG A CA 1
ATOM 2133 C C . ARG A 1 280 ? -16.071 -5.548 8.552 1.00 27.64 280 ARG A C 1
ATOM 2135 O O . ARG A 1 280 ? -16.456 -6.525 7.918 1.00 27.64 280 ARG A O 1
ATOM 2142 N N . VAL A 1 281 ? -15.272 -5.637 9.618 1.00 28.98 281 VAL A N 1
ATOM 2143 C CA . VAL A 1 281 ? -15.206 -6.841 10.466 1.00 28.98 281 VAL A CA 1
ATOM 2144 C C . VAL A 1 281 ? -16.132 -6.592 11.657 1.00 28.98 281 VAL A C 1
ATOM 2146 O O . VAL A 1 281 ? -15.790 -5.908 12.617 1.00 28.98 281 VAL A O 1
ATOM 2149 N N . GLY A 1 282 ? -17.374 -7.057 11.539 1.00 24.92 282 GLY A N 1
ATOM 2150 C CA . GLY A 1 282 ? -18.239 -7.264 12.694 1.00 24.92 282 GLY A CA 1
ATOM 2151 C C . GLY A 1 282 ? -17.916 -8.641 13.255 1.00 24.92 282 GLY A C 1
ATOM 2152 O O . GLY A 1 282 ? -17.944 -9.614 12.508 1.00 24.92 282 GLY A O 1
ATOM 2153 N N . GLY A 1 283 ? -17.580 -8.717 14.541 1.00 26.92 283 GLY A N 1
ATOM 2154 C CA . GLY A 1 283 ? -17.259 -9.973 15.206 1.00 26.92 283 GLY A CA 1
ATOM 2155 C C . GLY A 1 283 ? -18.412 -10.976 15.150 1.00 26.92 283 GLY A C 1
ATOM 2156 O O . GLY A 1 283 ? -19.358 -10.875 15.924 1.00 26.92 283 GLY A O 1
ATOM 2157 N N . HIS A 1 284 ? -18.292 -11.949 14.253 1.00 21.81 284 HIS A N 1
ATOM 2158 C CA . HIS A 1 284 ? -18.602 -13.363 14.460 1.00 21.81 284 HIS A CA 1
ATOM 2159 C C . HIS A 1 284 ? -17.932 -14.139 13.322 1.00 21.81 284 HIS A C 1
ATOM 2161 O O . HIS A 1 284 ? -18.379 -14.108 12.176 1.00 21.81 284 HIS A O 1
ATOM 2167 N N . LEU A 1 285 ? -16.818 -14.798 13.648 1.00 23.17 285 LEU A N 1
ATOM 2168 C CA . LEU A 1 285 ? -16.155 -15.774 12.790 1.00 23.17 285 LEU A CA 1
ATOM 2169 C C . LEU A 1 285 ? -17.152 -16.888 12.455 1.00 23.17 285 LEU A C 1
ATOM 2171 O O . LEU A 1 285 ? -17.483 -17.718 13.295 1.00 23.17 285 LEU A O 1
ATOM 2175 N N . SER A 1 286 ? -17.615 -16.911 11.211 1.00 19.78 286 SER A N 1
ATOM 2176 C CA . SER A 1 286 ? -18.134 -18.122 10.584 1.00 19.78 286 SER A CA 1
ATOM 2177 C C . SER A 1 286 ? -17.576 -18.183 9.167 1.00 19.78 286 SER A C 1
ATOM 2179 O O . SER A 1 286 ? -17.822 -17.317 8.331 1.00 19.78 286 SER A O 1
ATOM 2181 N N . HIS A 1 287 ? -16.715 -19.174 8.942 1.00 23.75 287 HIS A N 1
ATOM 2182 C CA . HIS A 1 287 ? -16.205 -19.539 7.628 1.00 23.75 287 HIS A CA 1
ATOM 2183 C C . HIS A 1 287 ? -17.366 -19.859 6.683 1.00 23.75 287 HIS A C 1
ATOM 2185 O O . HIS A 1 287 ? -18.216 -20.657 7.060 1.00 23.75 287 HIS A O 1
ATOM 2191 N N . HIS A 1 288 ? -17.334 -19.360 5.441 1.00 19.83 288 HIS A N 1
ATOM 2192 C CA . HIS A 1 288 ? -17.664 -20.169 4.261 1.00 19.83 288 HIS A CA 1
ATOM 2193 C C . HIS A 1 288 ? -17.311 -19.488 2.920 1.00 19.83 288 HIS A C 1
ATOM 2195 O O . HIS A 1 288 ? -17.821 -18.426 2.594 1.00 19.83 288 HIS A O 1
ATOM 2201 N N . ARG A 1 289 ? -16.487 -20.224 2.153 1.00 21.45 289 ARG A N 1
ATOM 2202 C CA . ARG A 1 289 ? -16.509 -20.500 0.697 1.00 21.45 289 ARG A CA 1
ATOM 2203 C C . ARG A 1 289 ? -16.442 -19.328 -0.301 1.00 21.45 289 ARG A C 1
ATOM 2205 O O . ARG A 1 289 ? -17.425 -18.650 -0.548 1.00 21.45 289 ARG A O 1
ATOM 2212 N N . GLY A 1 290 ? -15.278 -19.242 -0.956 1.00 20.45 290 GLY A N 1
ATOM 2213 C CA . GLY A 1 290 ? -15.084 -19.609 -2.370 1.00 20.45 290 GLY A CA 1
ATOM 2214 C C . GLY A 1 290 ? -15.825 -18.786 -3.418 1.00 20.45 290 GLY A C 1
ATOM 2215 O O . GLY A 1 290 ? -17.045 -18.850 -3.485 1.00 20.45 290 GLY A O 1
ATOM 2216 N N . TRP A 1 291 ? -15.073 -18.111 -4.288 1.00 22.38 291 TRP A N 1
ATOM 2217 C CA . TRP A 1 291 ? -15.591 -17.572 -5.543 1.00 22.38 291 TRP A CA 1
ATOM 2218 C C . TRP A 1 291 ? -14.680 -17.979 -6.702 1.00 22.38 291 TRP A C 1
ATOM 2220 O O . TRP A 1 291 ? -13.479 -17.708 -6.697 1.00 22.38 291 TRP A O 1
ATOM 2230 N N . SER A 1 292 ? -15.311 -18.718 -7.614 1.00 22.62 292 SER A N 1
ATOM 2231 C CA . SER A 1 292 ? -15.054 -18.832 -9.051 1.00 22.62 292 SER A CA 1
ATOM 2232 C C . SER A 1 292 ? -15.043 -17.483 -9.757 1.00 22.62 292 SER A C 1
ATOM 2234 O O . SER A 1 292 ? -15.846 -16.626 -9.318 1.00 22.62 292 SER A O 1
#

Foldseek 3Di:
DDDDDDDDDDDDDDPDPDPPPPPDDDPPLVVDDPDPDPPDPCVVALEDADQCVPPDPVRVVVVPVVVPRRHYDHCVLVVLVVVQFDDPVQVVQQVLQAVLQVVLLVQLVVPQAFQDFQVNSVVSSCVSSVVSPKAWDDWAKDKAPRLPPPGHDTDRDHHDAQIKIWIWTKIHHSLFIDIAIAIDGRHDHDPVVVLVLVLLVQLVVQLVVQQDAQGFLQVSLVSSQVSNVVSVHHDDDQFQWAFTGSDPHGDDTNGHDADVSGRPGNHPRTDIDGPGHDDDPDDDDDDDDDDD

Nearest PDB structures (foldseek):
  5giu-assembly1_A-2  TM=9.169E-01  e=1.134E-15  Deinococcus radiodurans R1 = ATCC 13939 = DSM 20539
  5giq-assembly1_A-2  TM=9.102E-01  e=2.183E-15  Deinococcus radiodurans R1 = ATCC 13939 = DSM 20539
  4fli-assembly1_A  TM=8.701E-01  e=9.844E-11  Homo sapiens
  4fuk-assembly1_B  TM=8.921E-01  e=4.628E-10  Trypanosoma brucei brucei TREU927
  4fuk-assembly1_A  TM=8.601E-01  e=8.394E-10  Trypanosoma brucei brucei TREU927

Sequence (292 aa):
MGHPASRSQPIGWRRGRGRYSASSRAPRYMSTPPQPSRQRDMNPMRRIALDSSGLTIQGVEAMERSLGDVEVVEGLGLLREMRMVKTPVEVEMLRRATEVLEKAMEDALEIISSGVSEVEASGMFRYSLASDGGVETLTLLGFGERSSYPNPIPSTLEAARGDVIRLRLGCTLSHYHSRVSRTAILGRPRKELRGVWETILSAQDAALEALEPGASASDVYGRAERALREGGLRGLGLSIGSGIGLEAYEPPRIGRGRAPGGDGDIHRCQIPQIRLLRRRVGGHLSHHRGWS

Radius of gyration: 23.53 Å; Cα contacts (8 Å, |Δi|>4): 438; chains: 1; bounding box: 56×47×90 Å

Solvent-accessible surface area (backbone atoms only — not comparable to full-atom values): 16903 Å² total; per-residue (Å²): 142,81,85,84,80,82,80,80,76,80,86,74,80,78,79,75,87,70,82,79,76,91,77,73,81,75,78,74,66,76,89,58,76,79,71,76,70,73,81,66,83,60,87,82,50,67,60,46,70,39,66,58,91,86,50,51,72,70,53,50,54,53,47,49,68,72,54,57,90,44,43,79,41,89,25,47,69,60,56,49,58,64,60,33,55,53,53,76,69,53,51,51,42,34,49,53,22,38,53,48,46,51,52,12,49,48,57,17,55,72,66,61,42,74,72,38,24,36,46,56,34,51,47,42,23,52,53,46,23,46,74,73,65,34,42,84,72,41,71,28,34,17,51,43,77,44,39,71,48,95,75,29,63,53,42,84,57,52,37,48,81,59,20,39,37,29,41,39,40,27,29,30,26,97,62,19,25,27,73,52,55,38,60,50,52,42,75,66,79,58,77,73,56,50,57,57,49,51,22,47,41,49,14,34,50,43,25,56,75,43,68,44,67,69,29,48,30,40,55,26,36,50,39,21,51,50,38,24,46,74,56,75,42,82,80,81,64,75,52,48,29,25,12,54,38,78,39,85,71,35,56,48,61,22,16,78,65,77,51,96,89,53,76,49,50,34,47,84,45,46,58,66,49,65,75,50,60,61,77,81,88,70,97,68,97,71,91,79,83,89,82,134

pLDDT: mean 76.35, std 25.67, range [19.78, 98.75]

Mean predicted aligned error: 12.36 Å